Protein AF-A0A1A9APL1-F1 (afdb_monomer)

Structure (mmCIF, N/CA/C/O backbone):
data_AF-A0A1A9APL1-F1
#
_entry.id   AF-A0A1A9APL1-F1
#
loop_
_atom_site.group_PDB
_atom_site.id
_atom_site.type_symbol
_atom_site.label_atom_id
_atom_site.label_alt_id
_atom_site.label_comp_id
_atom_site.label_asym_id
_atom_site.label_entity_id
_atom_site.label_seq_id
_atom_site.pdbx_PDB_ins_code
_atom_site.Cartn_x
_atom_site.Cartn_y
_atom_site.Cartn_z
_atom_site.occupancy
_atom_site.B_iso_or_equiv
_atom_site.auth_seq_id
_atom_site.auth_comp_id
_atom_site.auth_asym_id
_atom_site.auth_atom_id
_atom_site.pdbx_PDB_model_num
ATOM 1 N N . MET A 1 1 ? 7.632 9.787 -34.159 1.00 35.41 1 MET A N 1
ATOM 2 C CA . MET A 1 1 ? 7.379 8.326 -34.166 1.00 35.41 1 MET A CA 1
ATOM 3 C C . MET A 1 1 ? 7.814 7.823 -32.804 1.00 35.41 1 MET A C 1
ATOM 5 O O . MET A 1 1 ? 8.997 7.895 -32.539 1.00 35.41 1 MET A O 1
ATOM 9 N N . THR A 1 2 ? 6.987 7.438 -31.846 1.00 36.19 2 THR A N 1
ATOM 10 C CA . THR A 1 2 ? 5.544 7.206 -31.726 1.00 36.19 2 THR A CA 1
ATOM 11 C C . THR A 1 2 ? 5.196 7.647 -30.306 1.00 36.19 2 THR A C 1
ATOM 13 O O . THR A 1 2 ? 5.794 7.111 -29.373 1.00 36.19 2 THR A O 1
ATOM 16 N N . ASP A 1 3 ? 4.251 8.576 -30.140 1.00 36.22 3 ASP A N 1
ATOM 17 C CA . ASP A 1 3 ? 3.603 8.856 -28.852 1.00 36.22 3 ASP A CA 1
ATOM 18 C C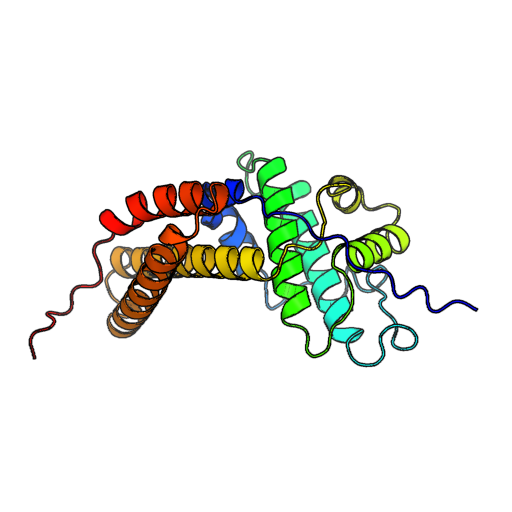 . ASP A 1 3 ? 2.754 7.645 -28.461 1.00 36.22 3 ASP A C 1
ATOM 20 O O . ASP A 1 3 ? 1.525 7.653 -28.523 1.00 36.22 3 ASP A O 1
ATOM 24 N N . ASN A 1 4 ? 3.413 6.547 -28.104 1.00 40.44 4 ASN A N 1
ATOM 25 C CA . ASN A 1 4 ? 2.749 5.438 -27.457 1.00 40.44 4 ASN A CA 1
ATOM 26 C C . ASN A 1 4 ? 2.622 5.838 -25.990 1.00 40.44 4 ASN A C 1
ATOM 28 O O . ASN A 1 4 ? 3.426 5.441 -25.149 1.00 40.44 4 ASN A O 1
ATOM 32 N N . LYS A 1 5 ? 1.657 6.720 -25.704 1.00 48.19 5 LYS A N 1
ATOM 33 C CA . LYS A 1 5 ? 1.240 7.032 -24.340 1.00 48.19 5 LYS A CA 1
ATOM 34 C C . LYS A 1 5 ? 0.734 5.721 -23.754 1.00 48.19 5 LYS A C 1
ATOM 36 O O . LYS A 1 5 ? -0.414 5.348 -23.980 1.00 48.19 5 LYS A O 1
ATOM 41 N N . LEU A 1 6 ? 1.633 4.976 -23.111 1.00 58.91 6 LEU A N 1
ATOM 42 C CA . LEU A 1 6 ? 1.340 3.670 -22.548 1.00 58.91 6 LEU A CA 1
ATOM 43 C C . LEU A 1 6 ? 0.198 3.877 -21.551 1.00 58.91 6 LEU A C 1
ATOM 45 O O . LEU A 1 6 ? 0.374 4.512 -20.514 1.00 58.91 6 LEU A O 1
ATOM 49 N N . SER A 1 7 ? -1.005 3.442 -21.916 1.00 79.75 7 SE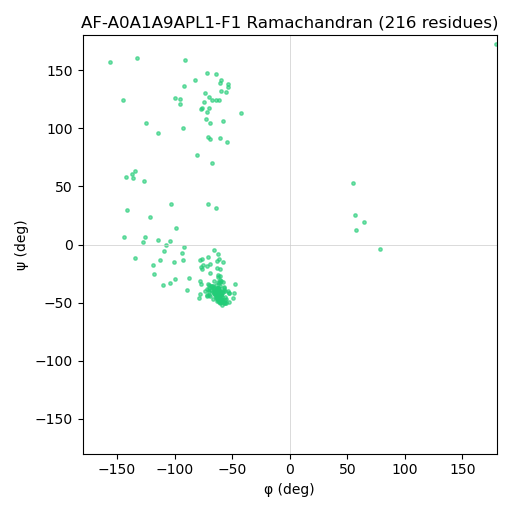R A N 1
ATOM 50 C CA . SER A 1 7 ? -2.146 3.491 -21.012 1.00 79.75 7 SER A CA 1
ATOM 51 C C . SER A 1 7 ? -1.869 2.496 -19.889 1.00 79.75 7 SER A C 1
ATOM 53 O O . SER A 1 7 ? -1.564 1.333 -20.159 1.00 79.75 7 SER A O 1
ATOM 55 N N . CYS A 1 8 ? -1.908 2.960 -18.639 1.00 89.69 8 CYS A N 1
ATOM 56 C CA . CYS A 1 8 ? -1.704 2.087 -17.490 1.00 89.69 8 CYS A CA 1
ATOM 57 C C . CYS A 1 8 ? -2.774 0.990 -17.473 1.00 89.69 8 CYS A C 1
ATOM 59 O O . CYS A 1 8 ? -3.950 1.248 -17.741 1.00 89.69 8 CYS A O 1
ATOM 61 N N . ILE A 1 9 ? -2.373 -0.240 -17.153 1.00 87.81 9 ILE A N 1
ATOM 62 C CA . ILE A 1 9 ? -3.298 -1.372 -17.080 1.00 87.81 9 ILE A CA 1
ATOM 63 C C . ILE A 1 9 ? -3.776 -1.495 -15.638 1.00 87.81 9 ILE A C 1
ATOM 65 O O . ILE A 1 9 ? -3.078 -2.049 -14.787 1.00 87.81 9 ILE A O 1
ATOM 69 N N . TYR A 1 10 ? -4.982 -0.993 -15.389 1.00 92.75 10 TYR A N 1
ATOM 70 C CA . TYR A 1 10 ? -5.586 -1.003 -14.064 1.00 92.75 10 TYR A CA 1
ATOM 71 C C . TYR A 1 10 ? -6.253 -2.339 -13.733 1.00 92.75 10 TYR A C 1
ATOM 73 O O . TYR A 1 10 ? -6.896 -2.967 -14.580 1.00 92.75 10 TYR A O 1
ATOM 81 N N . LYS A 1 11 ? -6.128 -2.765 -12.475 1.00 93.75 11 LYS A N 1
ATOM 82 C CA . LYS A 1 11 ? -6.788 -3.960 -11.936 1.00 93.75 11 LYS A CA 1
ATOM 83 C C . LYS A 1 11 ? -7.446 -3.665 -10.589 1.00 93.75 11 LYS A C 1
ATOM 85 O O . LYS A 1 11 ? -7.102 -2.701 -9.904 1.00 93.75 11 LYS A O 1
ATOM 90 N N . ASN A 1 12 ? -8.388 -4.527 -10.211 1.00 91.06 12 ASN A N 1
ATOM 91 C CA . ASN A 1 12 ? -8.988 -4.506 -8.877 1.00 91.06 12 ASN A CA 1
ATOM 92 C C . ASN A 1 12 ? -7.934 -4.810 -7.809 1.00 91.06 12 ASN A C 1
ATOM 94 O O . ASN A 1 12 ? -7.020 -5.606 -8.038 1.00 91.06 12 ASN A O 1
ATOM 98 N N . ALA A 1 13 ? -8.088 -4.191 -6.641 1.00 91.94 13 ALA A N 1
ATOM 99 C CA . ALA A 1 13 ? -7.202 -4.416 -5.513 1.00 91.94 13 ALA A CA 1
ATOM 100 C C . ALA A 1 13 ? -7.419 -5.796 -4.872 1.00 91.94 13 ALA A C 1
ATOM 102 O O . ALA A 1 13 ? -8.536 -6.318 -4.804 1.00 91.94 13 ALA A O 1
ATOM 103 N N . ASN A 1 14 ? -6.330 -6.357 -4.343 1.00 92.06 14 ASN A N 1
ATOM 104 C CA . ASN A 1 14 ? -6.371 -7.470 -3.401 1.00 92.06 14 ASN A CA 1
ATOM 105 C C . ASN A 1 14 ? -6.203 -6.913 -1.973 1.00 92.06 14 ASN A C 1
ATOM 107 O O . ASN A 1 14 ? -5.238 -6.200 -1.696 1.00 92.06 14 ASN A O 1
ATOM 111 N N . TYR A 1 15 ? -7.1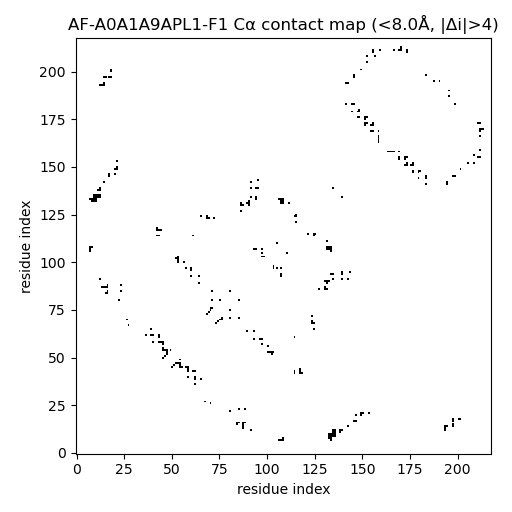44 -7.249 -1.088 1.00 92.62 15 TYR A N 1
ATOM 112 C CA . TYR A 1 15 ? -7.225 -6.760 0.290 1.00 92.62 15 TYR A CA 1
ATOM 113 C C . TYR A 1 15 ? -6.780 -7.796 1.345 1.00 92.62 15 TYR A C 1
ATOM 115 O O . TYR A 1 15 ? -6.853 -7.524 2.539 1.00 92.62 15 TYR A O 1
ATOM 123 N N . GLU A 1 16 ? -6.319 -8.985 0.951 1.00 89.44 16 GLU A N 1
ATOM 124 C CA . GLU A 1 16 ? -6.073 -10.112 1.869 1.00 89.44 16 GLU A CA 1
ATOM 125 C C . GLU A 1 16 ? -5.023 -9.811 2.952 1.00 89.44 16 GLU A C 1
ATOM 127 O O . GLU A 1 16 ? -5.137 -10.301 4.078 1.00 89.44 16 GLU A O 1
ATOM 132 N N . PHE A 1 17 ? -4.040 -8.953 2.652 1.00 91.00 17 PHE A N 1
ATOM 133 C CA . PHE A 1 17 ? -2.994 -8.571 3.606 1.00 91.00 17 PHE A CA 1
ATOM 134 C C . PHE A 1 17 ? -3.501 -7.704 4.768 1.00 91.00 17 PHE A C 1
ATOM 136 O O . PHE A 1 17 ? -2.807 -7.605 5.777 1.00 91.00 17 PHE A O 1
ATOM 143 N N . PHE A 1 18 ? -4.691 -7.089 4.672 1.00 91.44 18 PHE A N 1
ATOM 144 C CA . PHE A 1 18 ? -5.205 -6.209 5.731 1.00 91.44 18 PHE A CA 1
ATOM 145 C C . PHE A 1 18 ? -5.420 -6.943 7.058 1.00 91.44 18 PHE A C 1
ATOM 147 O O . PHE A 1 18 ? -5.273 -6.344 8.121 1.00 91.44 18 PHE A O 1
ATOM 154 N N . ASN A 1 19 ? -5.693 -8.250 7.028 1.00 82.81 19 ASN A N 1
ATOM 155 C CA . ASN A 1 19 ? -5.859 -9.041 8.249 1.00 82.81 19 ASN A CA 1
ATOM 156 C C . ASN A 1 19 ? -4.621 -9.006 9.161 1.00 82.81 19 ASN A C 1
ATOM 158 O O . ASN A 1 19 ? -4.783 -9.001 10.384 1.00 82.81 19 ASN A O 1
ATOM 162 N N . ASP A 1 20 ? -3.441 -8.899 8.546 1.00 83.69 20 ASP A N 1
ATOM 163 C CA . ASP A 1 20 ? -2.108 -8.936 9.150 1.00 83.69 20 ASP A CA 1
ATOM 164 C C . ASP A 1 20 ? -1.306 -7.645 8.864 1.00 83.69 20 ASP A C 1
ATOM 166 O O . ASP A 1 20 ? -0.073 -7.668 8.840 1.00 83.69 20 ASP A O 1
ATOM 170 N N . LEU A 1 21 ? -1.990 -6.523 8.578 1.00 88.06 21 LEU A N 1
ATOM 171 C CA . LEU A 1 21 ? -1.349 -5.281 8.123 1.00 88.06 21 LEU A CA 1
ATOM 172 C C . LEU A 1 21 ? -0.227 -4.804 9.056 1.00 88.06 21 LEU A C 1
ATOM 174 O O . LEU A 1 21 ? 0.821 -4.372 8.579 1.00 88.06 21 LEU A O 1
ATOM 178 N N . ASP A 1 22 ? -0.449 -4.926 10.362 1.00 83.00 22 ASP A N 1
ATOM 179 C CA . ASP A 1 22 ? 0.460 -4.542 11.443 1.00 83.00 22 ASP A CA 1
ATOM 180 C C . ASP A 1 22 ? 1.860 -5.150 11.272 1.00 83.00 22 ASP A C 1
ATOM 182 O O . ASP A 1 22 ? 2.872 -4.453 11.389 1.00 83.00 22 ASP A O 1
ATOM 186 N N . LYS A 1 23 ? 1.932 -6.424 10.864 1.00 82.38 23 LYS A N 1
ATOM 187 C CA . LYS A 1 23 ? 3.202 -7.131 10.631 1.00 82.38 23 LYS A CA 1
ATOM 188 C C . LYS A 1 23 ? 4.039 -6.464 9.531 1.00 82.38 23 LYS A C 1
ATOM 190 O O . LYS A 1 23 ? 5.273 -6.474 9.578 1.00 82.38 23 LYS A O 1
ATOM 195 N N . TYR A 1 24 ? 3.375 -5.882 8.532 1.00 81.31 24 TYR A N 1
ATOM 196 C CA . TYR A 1 24 ? 4.016 -5.249 7.380 1.00 81.31 24 TYR A CA 1
ATOM 197 C C . TYR A 1 24 ? 4.318 -3.763 7.622 1.00 81.31 24 TYR A C 1
ATOM 199 O O . TYR A 1 24 ? 5.383 -3.283 7.225 1.00 81.31 24 TYR A O 1
ATOM 207 N N . THR A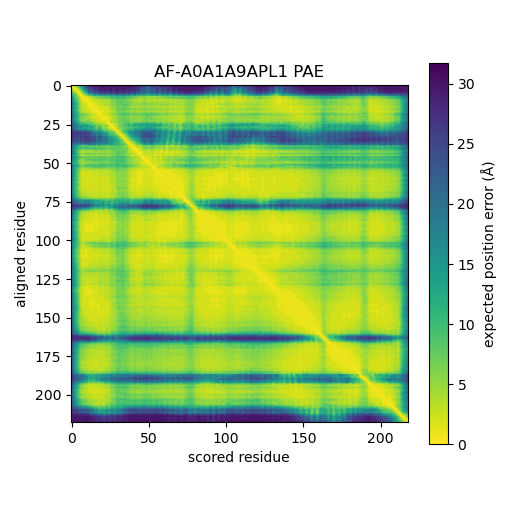 1 25 ? 3.424 -3.030 8.293 1.00 77.69 25 THR A N 1
ATOM 208 C CA . THR A 1 25 ? 3.579 -1.588 8.557 1.00 77.69 25 THR A CA 1
ATOM 209 C C . THR A 1 25 ? 4.620 -1.290 9.625 1.00 77.69 25 THR A C 1
ATOM 211 O O . THR A 1 25 ? 5.420 -0.373 9.430 1.00 77.69 25 THR A O 1
ATOM 214 N N . GLN A 1 26 ? 4.684 -2.076 10.704 1.00 70.00 26 GLN A N 1
ATOM 215 C CA . GLN A 1 26 ? 5.721 -1.923 11.728 1.00 70.00 26 GLN A CA 1
ATOM 216 C C . GLN A 1 26 ? 7.116 -2.035 11.094 1.00 70.00 26 GLN A C 1
ATOM 218 O O . GLN A 1 26 ? 7.950 -1.137 11.219 1.00 70.00 26 GLN A O 1
ATOM 223 N N . SER A 1 27 ? 7.313 -3.090 10.303 1.00 64.81 27 SER A N 1
ATOM 224 C CA . SER A 1 27 ? 8.527 -3.356 9.530 1.00 64.81 27 SER A CA 1
ATOM 225 C C . SER A 1 27 ? 8.894 -2.212 8.571 1.00 64.81 27 SER A C 1
ATOM 227 O O . SER A 1 27 ? 10.068 -1.860 8.447 1.00 64.81 27 SER A O 1
ATOM 229 N N . ALA A 1 28 ? 7.910 -1.585 7.922 1.00 64.44 28 ALA A N 1
ATOM 230 C CA . ALA A 1 28 ? 8.146 -0.441 7.042 1.00 64.44 28 ALA A CA 1
ATOM 231 C C . ALA A 1 28 ? 8.514 0.850 7.807 1.00 64.44 28 ALA A C 1
ATOM 233 O O . ALA A 1 28 ? 9.375 1.599 7.351 1.00 64.44 28 ALA A O 1
ATOM 234 N N . SER A 1 29 ? 7.893 1.095 8.967 1.00 65.06 29 SER A N 1
ATOM 235 C CA . SER A 1 29 ? 8.042 2.331 9.756 1.00 65.06 29 SER A CA 1
ATOM 236 C C . SER A 1 29 ? 9.345 2.437 10.561 1.00 65.06 29 SER A C 1
ATOM 238 O O . SER A 1 29 ? 9.904 3.524 10.674 1.00 65.06 29 SER A O 1
ATOM 240 N N . GLU A 1 30 ? 9.885 1.324 11.070 1.00 57.25 30 GLU A N 1
ATOM 241 C CA . GLU A 1 30 ? 11.105 1.305 11.904 1.00 57.25 30 GLU A CA 1
ATOM 242 C C . GLU A 1 30 ? 12.387 1.731 11.156 1.00 57.25 30 GLU A C 1
ATOM 244 O O . GLU A 1 30 ? 13.457 1.838 11.753 1.00 57.25 30 GLU A O 1
ATOM 249 N N . ASN A 1 31 ? 12.303 1.977 9.847 1.00 56.66 31 ASN A N 1
ATOM 250 C CA . ASN A 1 31 ? 13.460 2.069 8.961 1.00 56.66 31 ASN A CA 1
ATOM 251 C C . ASN A 1 31 ? 13.546 3.371 8.146 1.00 56.66 31 ASN A C 1
ATOM 253 O O . ASN A 1 31 ? 14.417 3.483 7.280 1.00 56.66 31 ASN A O 1
ATOM 257 N N . GLU A 1 32 ? 12.671 4.354 8.393 1.00 54.19 32 GLU A N 1
ATOM 258 C CA . GLU A 1 32 ? 12.524 5.505 7.491 1.00 54.19 32 GLU A CA 1
ATOM 259 C C . GLU A 1 32 ? 13.621 6.583 7.549 1.00 54.19 32 GLU A C 1
ATOM 261 O O . GLU A 1 32 ? 13.686 7.362 6.599 1.00 54.19 32 GLU A O 1
ATOM 266 N N . GLU A 1 33 ? 14.534 6.641 8.532 1.00 53.28 33 GLU A N 1
ATOM 267 C CA . GLU A 1 33 ? 15.336 7.877 8.676 1.00 53.28 33 GLU A CA 1
ATOM 268 C C . GLU A 1 33 ? 16.864 7.832 8.510 1.00 53.28 33 GLU A C 1
ATOM 270 O O . GLU A 1 33 ? 17.403 8.866 8.121 1.00 53.28 33 GLU A O 1
ATOM 275 N N . SER A 1 34 ? 17.613 6.736 8.712 1.00 49.22 34 SER A N 1
ATOM 276 C CA . SER A 1 34 ? 19.059 6.951 8.983 1.00 49.22 34 SER A CA 1
ATOM 277 C C . SER A 1 34 ? 20.131 6.120 8.281 1.00 49.22 34 SER A C 1
ATOM 279 O O . SER A 1 34 ? 21.287 6.521 8.380 1.00 49.22 34 SER A O 1
ATOM 281 N N . ARG A 1 35 ? 19.856 5.023 7.561 1.00 52.84 35 ARG A N 1
ATOM 282 C CA . ARG A 1 35 ? 20.973 4.097 7.248 1.00 52.84 35 ARG A CA 1
ATOM 283 C C . ARG A 1 35 ? 21.361 3.835 5.792 1.00 52.84 35 ARG A C 1
ATOM 285 O O . ARG A 1 35 ? 22.467 3.352 5.594 1.00 52.84 35 ARG A O 1
ATOM 292 N N . TYR A 1 36 ? 20.542 4.124 4.776 1.00 56.91 36 TYR A N 1
ATOM 293 C CA . TYR A 1 36 ? 20.722 3.391 3.502 1.00 56.91 36 TYR A CA 1
ATOM 294 C C . TYR A 1 36 ? 20.531 4.204 2.211 1.00 56.91 36 TYR A C 1
ATOM 296 O O . TYR A 1 36 ? 20.127 3.653 1.187 1.00 56.91 36 TYR A O 1
ATOM 304 N N . ARG A 1 37 ? 20.816 5.518 2.211 1.00 55.75 37 ARG A N 1
ATOM 305 C CA . ARG A 1 37 ? 20.689 6.342 0.986 1.00 55.75 37 ARG A CA 1
ATOM 306 C C . ARG A 1 37 ? 21.586 5.877 -0.169 1.00 55.75 37 ARG A C 1
ATOM 308 O O . ARG A 1 37 ? 21.226 6.169 -1.313 1.00 55.75 37 ARG A O 1
ATOM 315 N N . ASP A 1 38 ? 22.659 5.131 0.100 1.00 62.84 38 ASP A N 1
ATOM 316 C CA . ASP A 1 38 ? 23.706 4.855 -0.891 1.00 62.84 38 ASP A CA 1
ATOM 317 C C . ASP A 1 38 ? 23.671 3.445 -1.511 1.00 62.84 38 ASP A C 1
ATOM 319 O O . ASP A 1 38 ? 23.922 3.331 -2.712 1.00 62.84 38 ASP A O 1
ATOM 323 N N . ASP A 1 39 ? 23.256 2.402 -0.779 1.00 71.31 39 ASP A N 1
ATOM 324 C CA . ASP A 1 39 ? 23.371 0.991 -1.218 1.00 71.31 39 ASP A CA 1
ATOM 325 C C . ASP A 1 39 ? 22.617 0.658 -2.518 1.00 71.31 39 ASP A C 1
ATOM 327 O O . ASP A 1 39 ? 23.011 -0.226 -3.278 1.00 71.31 39 ASP A O 1
ATOM 331 N N . TYR A 1 40 ? 21.549 1.396 -2.823 1.00 81.75 40 TYR A N 1
ATOM 332 C CA . TYR A 1 40 ? 20.718 1.162 -4.009 1.00 81.75 40 TYR A CA 1
ATOM 333 C C . TYR A 1 40 ? 20.894 2.221 -5.106 1.00 81.75 40 TYR A C 1
ATOM 335 O O . TYR A 1 40 ? 20.261 2.127 -6.158 1.00 81.75 40 TYR A O 1
ATOM 343 N N . SER A 1 41 ? 21.751 3.230 -4.908 1.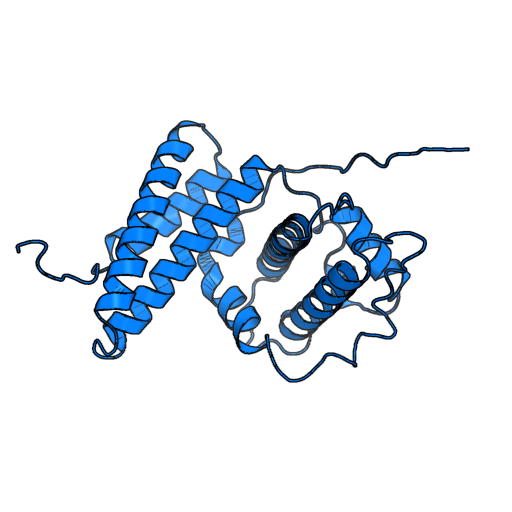00 81.56 41 SER A N 1
ATOM 344 C CA . SER A 1 41 ? 21.935 4.339 -5.863 1.00 81.56 41 SER A CA 1
ATOM 345 C C . SER A 1 41 ? 22.412 3.876 -7.243 1.00 81.56 41 SER A C 1
ATOM 347 O O . SER A 1 41 ? 22.048 4.459 -8.259 1.00 81.56 41 SER A O 1
ATOM 349 N N . SER A 1 42 ? 23.200 2.802 -7.308 1.00 85.19 42 SER A N 1
ATOM 350 C CA . SER A 1 42 ? 23.728 2.266 -8.569 1.00 85.19 42 SER A CA 1
ATOM 351 C C . SER A 1 42 ? 22.667 1.578 -9.439 1.00 85.19 42 SER A C 1
ATOM 353 O O . SER A 1 42 ? 22.885 1.422 -10.644 1.00 85.19 42 SER A O 1
ATOM 355 N N . THR A 1 43 ? 21.531 1.196 -8.849 1.00 90.25 43 THR A N 1
ATOM 356 C CA . THR A 1 43 ? 20.483 0.369 -9.467 1.00 90.25 43 THR A CA 1
ATOM 357 C C . THR A 1 43 ? 19.078 0.988 -9.382 1.00 90.25 43 THR A C 1
ATOM 359 O O . THR A 1 43 ? 18.112 0.363 -9.815 1.00 90.25 43 THR A O 1
ATOM 362 N N . CYS A 1 44 ? 18.957 2.192 -8.816 1.00 91.88 44 CYS A N 1
ATOM 363 C CA . CYS A 1 44 ? 17.788 3.069 -8.883 1.00 91.88 44 CYS A CA 1
ATOM 364 C C . CYS A 1 44 ? 18.193 4.322 -9.663 1.00 91.88 44 CYS A C 1
ATOM 366 O O . CYS A 1 44 ? 18.830 5.214 -9.102 1.00 91.88 44 CYS A O 1
ATOM 368 N N . LYS A 1 45 ? 17.896 4.339 -10.965 1.00 89.81 45 LYS A N 1
ATOM 369 C CA . LYS A 1 45 ? 18.369 5.341 -11.929 1.00 89.81 45 LYS A CA 1
ATOM 370 C C . LYS A 1 45 ? 17.230 5.832 -12.816 1.00 89.81 45 LYS A C 1
ATOM 372 O O . LYS A 1 45 ? 17.220 5.605 -14.020 1.00 89.81 45 LYS A O 1
ATOM 377 N N . PHE A 1 46 ? 16.239 6.475 -12.222 1.00 91.69 46 PHE A N 1
ATOM 378 C CA . PHE A 1 46 ? 15.294 7.291 -12.978 1.00 91.69 46 PHE A CA 1
ATOM 379 C C . PHE A 1 46 ? 15.996 8.605 -13.316 1.00 91.69 46 PHE A C 1
ATOM 381 O O . PHE A 1 46 ? 16.419 9.317 -12.405 1.00 91.69 46 PHE A O 1
ATOM 388 N N . ASP A 1 47 ? 16.194 8.872 -14.603 1.00 86.69 47 ASP A N 1
ATOM 389 C CA . ASP A 1 47 ? 16.914 10.045 -15.097 1.00 86.69 47 ASP A CA 1
ATOM 390 C C . ASP A 1 47 ? 15.979 11.238 -15.358 1.00 86.69 47 ASP A C 1
ATOM 392 O O . ASP A 1 47 ? 14.765 11.093 -15.503 1.00 86.69 47 ASP A O 1
ATOM 396 N N . GLU A 1 48 ? 16.557 12.437 -15.377 1.00 87.69 48 GLU A N 1
ATOM 397 C CA . GLU A 1 48 ? 15.833 13.689 -15.622 1.00 87.69 48 GLU A CA 1
ATOM 398 C C . GLU A 1 48 ? 15.460 13.890 -17.096 1.00 87.69 48 GLU A C 1
ATOM 400 O O . GLU A 1 48 ? 14.575 14.685 -17.385 1.00 87.69 48 GLU A O 1
ATOM 405 N N . GLU A 1 49 ? 16.085 13.172 -18.032 1.00 87.38 49 GLU A N 1
ATOM 406 C CA . GLU A 1 49 ? 15.730 13.257 -19.453 1.00 87.38 49 GLU A CA 1
ATOM 407 C C . GLU A 1 49 ? 14.342 12.643 -19.691 1.00 87.38 49 GLU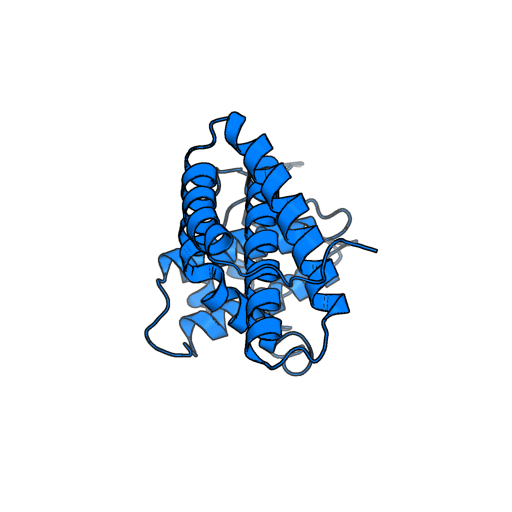 A C 1
ATOM 409 O O . GLU A 1 49 ? 13.488 13.24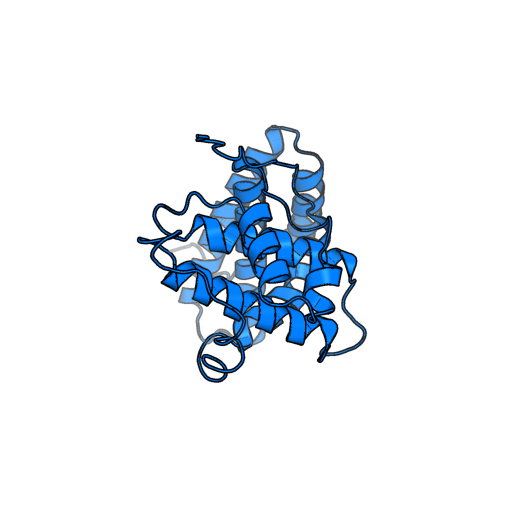1 -20.343 1.00 87.38 49 GLU A O 1
ATOM 414 N N . ASN A 1 50 ? 14.085 11.486 -19.080 1.00 85.00 50 ASN A N 1
ATOM 415 C CA . ASN A 1 50 ? 12.817 10.771 -19.155 1.00 85.00 50 ASN A CA 1
ATOM 416 C C . ASN A 1 50 ? 11.803 11.231 -18.089 1.00 85.00 50 ASN A C 1
ATOM 418 O O . ASN A 1 50 ? 10.595 11.143 -18.319 1.00 85.00 50 ASN A O 1
ATOM 422 N N . TYR A 1 51 ? 12.266 11.711 -16.924 1.00 87.56 51 TYR A N 1
ATOM 423 C CA . TYR A 1 51 ? 11.417 12.071 -15.772 1.00 87.56 51 TYR A CA 1
ATOM 424 C C . TYR A 1 51 ? 11.819 13.410 -15.111 1.00 87.56 51 TYR A C 1
ATOM 426 O O . TYR A 1 51 ? 12.080 13.443 -13.906 1.00 87.56 51 TYR A O 1
ATOM 434 N N . PRO A 1 52 ? 11.850 14.536 -15.844 1.00 82.69 52 PRO A N 1
ATOM 435 C CA . PRO A 1 52 ? 12.490 15.785 -15.402 1.00 82.69 52 PRO A CA 1
ATOM 436 C C . PRO A 1 52 ? 11.965 16.350 -14.078 1.00 82.69 52 PRO A C 1
ATOM 438 O O . PRO A 1 52 ? 12.735 16.875 -13.282 1.00 82.69 52 PRO A O 1
ATOM 441 N N . GLU A 1 53 ? 10.663 16.234 -13.812 1.00 86.19 53 GLU A N 1
ATOM 442 C CA . GLU A 1 53 ? 10.047 16.859 -12.631 1.00 86.19 53 GLU A CA 1
ATOM 443 C C . GLU A 1 53 ? 9.975 15.946 -11.397 1.00 86.19 53 GLU A C 1
ATOM 445 O O . GLU A 1 53 ? 9.688 16.422 -10.300 1.00 86.19 53 GLU A O 1
ATOM 450 N N . PHE A 1 54 ? 10.196 14.637 -11.550 1.00 89.62 54 PHE A N 1
ATOM 451 C CA . PHE A 1 54 ? 9.949 13.673 -10.470 1.00 89.62 54 PHE A CA 1
ATOM 452 C C . PHE A 1 54 ? 10.940 12.502 -10.404 1.00 89.62 54 PHE A C 1
ATOM 454 O O . PHE A 1 54 ? 10.781 11.624 -9.554 1.00 89.62 54 PHE A O 1
ATOM 461 N N . SER A 1 55 ? 12.003 12.504 -11.215 1.00 91.50 55 SER A N 1
ATOM 462 C CA . SER A 1 55 ? 13.089 11.508 -11.196 1.00 91.50 55 SER A CA 1
ATOM 463 C C . SER A 1 55 ? 13.649 11.274 -9.788 1.00 91.50 55 SER A C 1
ATOM 465 O O . SER A 1 55 ? 13.784 10.131 -9.347 1.00 91.50 55 SER A O 1
ATOM 467 N N . GLN A 1 56 ? 13.917 12.345 -9.033 1.00 91.31 56 GLN A N 1
ATOM 468 C CA . GLN A 1 56 ? 14.443 12.255 -7.673 1.00 91.31 56 GLN A CA 1
ATOM 469 C C . GLN A 1 56 ? 13.467 11.528 -6.738 1.00 91.31 56 GLN A C 1
ATOM 471 O O . GLN A 1 56 ? 13.877 10.639 -5.990 1.00 91.31 56 GLN A O 1
ATOM 476 N N . SER A 1 57 ? 12.174 11.852 -6.808 1.00 93.25 57 SER A N 1
ATOM 477 C CA . SER A 1 57 ? 11.132 11.186 -6.022 1.00 93.25 57 SER A CA 1
ATOM 478 C C . SER A 1 57 ? 10.972 9.715 -6.414 1.00 93.25 57 SER A C 1
ATOM 480 O O . SER A 1 57 ? 10.875 8.863 -5.531 1.00 93.25 57 SER A O 1
ATOM 482 N N . LEU A 1 58 ? 11.034 9.386 -7.709 1.00 94.31 58 LEU A N 1
ATOM 483 C CA . LEU A 1 58 ? 11.025 7.997 -8.186 1.00 94.31 58 LEU A CA 1
ATOM 484 C C . LEU A 1 58 ? 12.227 7.213 -7.653 1.00 94.31 58 LEU A C 1
ATOM 486 O O . LEU A 1 58 ? 12.072 6.089 -7.177 1.00 94.31 58 LEU A O 1
ATOM 490 N N . ASN A 1 59 ? 13.417 7.817 -7.663 1.00 92.88 59 ASN A N 1
ATOM 491 C CA . ASN A 1 59 ? 14.616 7.209 -7.096 1.00 92.88 59 ASN A CA 1
ATOM 492 C C . ASN A 1 59 ? 14.463 6.954 -5.590 1.00 92.88 59 ASN A C 1
ATOM 494 O O . ASN A 1 59 ? 14.855 5.889 -5.117 1.00 92.88 59 ASN A O 1
ATOM 498 N N . VAL A 1 60 ? 13.849 7.870 -4.834 1.00 91.44 60 VAL A N 1
ATOM 499 C CA . VAL A 1 60 ? 13.546 7.650 -3.408 1.00 91.44 60 VAL A CA 1
ATOM 500 C C . VAL A 1 60 ? 12.593 6.466 -3.219 1.00 91.44 60 VAL A C 1
ATOM 502 O O . VAL A 1 60 ? 12.885 5.584 -2.411 1.00 91.44 60 VAL A O 1
ATOM 505 N N . VAL A 1 61 ? 11.500 6.396 -3.985 1.00 93.69 61 VAL A N 1
ATOM 506 C CA . VAL A 1 61 ? 10.550 5.270 -3.916 1.00 93.69 61 VAL A CA 1
ATOM 507 C C . VAL A 1 61 ? 11.223 3.949 -4.299 1.00 93.69 61 VAL A C 1
ATOM 509 O O . VAL A 1 61 ? 11.031 2.950 -3.611 1.00 93.69 61 VAL A O 1
ATOM 512 N N . CYS A 1 62 ? 12.080 3.941 -5.323 1.00 94.38 62 CYS A N 1
ATOM 513 C CA . CYS A 1 62 ? 12.839 2.760 -5.742 1.00 94.38 62 CYS A CA 1
ATOM 514 C C . CYS A 1 62 ? 13.730 2.232 -4.612 1.00 94.38 62 CYS A C 1
ATOM 516 O O . CYS A 1 62 ? 13.699 1.039 -4.299 1.00 94.38 62 CYS A O 1
ATOM 518 N N . LYS A 1 63 ? 14.482 3.123 -3.954 1.00 91.25 63 LYS A N 1
ATOM 519 C CA . LYS A 1 63 ? 15.353 2.769 -2.824 1.00 91.25 63 LYS A CA 1
ATOM 520 C C . LYS A 1 63 ? 14.546 2.197 -1.658 1.00 91.25 63 LYS A C 1
ATOM 522 O O . LYS A 1 63 ? 14.921 1.162 -1.110 1.00 91.25 63 LYS A O 1
ATOM 527 N N . LYS A 1 64 ? 13.410 2.822 -1.323 1.00 90.38 64 LYS A N 1
ATOM 528 C CA . LYS A 1 64 ? 12.493 2.327 -0.287 1.00 90.38 64 LYS A CA 1
ATOM 529 C C . LYS A 1 64 ? 11.911 0.950 -0.643 1.00 90.38 64 LYS A C 1
ATOM 531 O O . LYS A 1 64 ? 11.891 0.071 0.213 1.00 90.38 64 LYS A O 1
ATOM 536 N N . LEU A 1 65 ? 11.516 0.713 -1.897 1.00 92.31 65 LEU A N 1
ATOM 537 C CA . LEU A 1 65 ? 10.993 -0.590 -2.322 1.00 92.31 65 LEU A CA 1
ATOM 538 C C . LEU A 1 65 ? 12.047 -1.696 -2.207 1.00 92.31 65 LEU A C 1
ATOM 540 O O . LEU A 1 65 ? 11.757 -2.765 -1.677 1.00 92.31 65 LEU A O 1
ATOM 544 N N . LYS A 1 66 ? 13.281 -1.448 -2.666 1.00 90.81 66 LYS A N 1
ATOM 545 C CA . LYS A 1 66 ? 14.379 -2.424 -2.543 1.00 90.81 66 LYS A CA 1
ATOM 546 C C . LYS A 1 66 ? 14.705 -2.743 -1.093 1.00 90.81 66 LYS A C 1
ATOM 548 O O . LYS A 1 66 ? 14.963 -3.897 -0.764 1.00 90.81 66 LYS A O 1
ATOM 553 N N . PHE A 1 67 ? 14.638 -1.737 -0.227 1.00 86.50 67 PHE A N 1
ATOM 554 C CA . PHE A 1 67 ? 14.772 -1.944 1.204 1.00 86.50 67 PHE A CA 1
ATOM 555 C C . PHE A 1 67 ? 13.682 -2.878 1.750 1.00 86.50 67 PHE A C 1
ATOM 557 O O . PHE A 1 67 ? 14.008 -3.866 2.405 1.00 86.50 67 PHE A O 1
ATOM 564 N N . LEU A 1 68 ? 12.408 -2.615 1.435 1.00 88.44 68 LEU A N 1
ATOM 565 C CA . LEU A 1 68 ? 11.296 -3.471 1.862 1.00 88.44 68 LEU A CA 1
ATOM 566 C C . LEU A 1 68 ? 11.438 -4.906 1.338 1.00 88.44 68 LEU A C 1
ATOM 568 O O . LEU A 1 68 ? 11.194 -5.853 2.077 1.00 88.44 68 LEU A O 1
ATOM 572 N N . LEU A 1 69 ? 11.887 -5.082 0.093 1.00 89.31 69 LEU A N 1
ATOM 573 C CA . LEU A 1 69 ? 12.179 -6.400 -0.472 1.00 89.31 69 LEU A CA 1
ATOM 574 C C . LEU A 1 69 ? 13.254 -7.143 0.324 1.00 89.31 69 LEU A C 1
ATOM 576 O O . LEU A 1 69 ? 13.056 -8.292 0.709 1.00 89.31 69 LEU A O 1
ATOM 580 N N . ASN A 1 70 ? 14.370 -6.478 0.621 1.00 85.75 70 ASN A N 1
ATOM 581 C CA . ASN A 1 70 ? 15.434 -7.069 1.423 1.00 85.75 70 ASN A CA 1
ATOM 582 C C . ASN A 1 70 ? 14.954 -7.425 2.842 1.00 85.75 70 ASN A C 1
ATOM 584 O O . ASN A 1 70 ? 15.343 -8.456 3.386 1.00 85.75 70 ASN A O 1
ATOM 588 N N . LEU A 1 71 ? 14.094 -6.592 3.431 1.00 83.88 71 LEU A N 1
ATOM 589 C CA . LEU A 1 71 ? 13.511 -6.830 4.748 1.00 83.88 71 LEU A CA 1
ATOM 590 C C . LEU A 1 71 ? 12.577 -8.046 4.756 1.00 83.88 71 LEU A C 1
ATOM 592 O O . LEU A 1 71 ? 12.678 -8.886 5.643 1.00 83.88 71 LEU A O 1
ATOM 596 N N . PHE A 1 72 ? 11.679 -8.156 3.778 1.00 85.56 72 PHE A N 1
ATOM 597 C CA . PHE A 1 72 ? 10.685 -9.228 3.762 1.00 85.56 72 PHE A CA 1
ATOM 598 C C . PHE A 1 72 ? 11.237 -10.574 3.291 1.00 85.56 72 PHE A C 1
ATOM 600 O O . PHE A 1 72 ? 10.749 -11.604 3.753 1.00 85.56 72 PHE A O 1
ATOM 607 N N . PHE A 1 73 ? 12.232 -10.583 2.401 1.00 84.44 73 PHE A N 1
ATOM 608 C CA . PHE A 1 73 ? 12.697 -11.819 1.768 1.00 84.44 73 PHE A CA 1
ATOM 609 C C . PHE A 1 73 ? 14.090 -12.283 2.209 1.00 84.44 73 PHE A C 1
ATOM 611 O O . PHE A 1 73 ? 14.297 -13.485 2.347 1.00 84.44 73 PHE A O 1
ATOM 618 N N . ASN A 1 74 ? 15.030 -11.370 2.483 1.00 78.75 74 ASN A N 1
ATOM 619 C CA . ASN A 1 74 ? 16.409 -11.748 2.838 1.00 78.75 74 ASN A CA 1
ATOM 620 C C . ASN A 1 74 ? 16.677 -11.722 4.345 1.00 78.75 74 ASN A C 1
ATOM 622 O O . ASN A 1 74 ? 17.515 -12.475 4.829 1.00 78.75 74 ASN A O 1
ATOM 626 N N . ASN A 1 75 ? 15.978 -10.859 5.086 1.00 71.06 75 ASN A N 1
ATOM 627 C CA . ASN A 1 75 ? 16.093 -10.744 6.540 1.00 71.06 75 ASN A CA 1
ATOM 628 C C . ASN A 1 75 ? 14.721 -10.864 7.221 1.00 71.06 75 ASN A C 1
ATOM 630 O O . ASN A 1 75 ? 14.332 -9.953 7.962 1.00 71.06 75 ASN A O 1
ATOM 634 N N . PRO A 1 76 ? 13.959 -11.947 6.970 1.00 68.50 76 PRO A N 1
ATOM 635 C CA . PRO A 1 76 ? 12.645 -12.089 7.571 1.00 68.50 76 PRO A CA 1
ATOM 636 C C . PRO A 1 76 ? 12.795 -12.117 9.095 1.00 68.50 76 PRO A C 1
ATOM 638 O O . PRO A 1 76 ? 13.531 -12.938 9.641 1.00 68.50 76 PRO A O 1
ATOM 641 N N . LYS A 1 77 ? 12.094 -11.208 9.786 1.00 62.00 77 LYS A N 1
ATOM 642 C CA . LYS A 1 77 ? 12.140 -11.111 11.253 1.00 62.00 77 LYS A CA 1
ATOM 643 C C . LYS A 1 77 ? 11.656 -12.376 11.978 1.00 62.00 77 LYS A C 1
ATOM 645 O O . LYS A 1 77 ? 11.900 -12.463 13.166 1.00 62.00 77 LYS A O 1
ATOM 650 N N . GLU A 1 78 ? 11.021 -13.326 11.288 1.00 55.00 78 GLU A N 1
ATOM 651 C CA . GLU A 1 78 ? 10.728 -14.711 11.696 1.00 55.00 78 GLU A CA 1
ATOM 652 C C . GLU A 1 78 ? 9.943 -15.394 10.545 1.00 55.00 78 GLU A C 1
ATOM 654 O O . GLU A 1 78 ? 9.566 -14.729 9.578 1.00 55.00 78 GLU A O 1
ATOM 659 N N . ASN A 1 79 ? 9.682 -16.709 10.616 1.00 53.28 79 ASN A N 1
ATOM 660 C CA . ASN A 1 79 ? 8.933 -17.527 9.629 1.00 53.28 79 ASN A CA 1
ATOM 661 C C . ASN A 1 79 ? 7.434 -17.142 9.450 1.00 53.28 79 ASN A C 1
ATOM 663 O O . ASN A 1 79 ? 6.583 -17.995 9.202 1.00 53.28 79 ASN A O 1
ATOM 667 N N . THR A 1 80 ? 7.067 -15.874 9.614 1.00 66.62 80 THR A N 1
ATOM 668 C CA . THR A 1 80 ? 5.694 -15.422 9.895 1.00 66.62 80 THR A CA 1
ATOM 669 C C . THR A 1 80 ? 4.995 -14.700 8.746 1.00 66.62 80 THR A C 1
ATOM 671 O O . THR A 1 80 ? 3.800 -14.417 8.861 1.00 66.62 80 THR A O 1
ATOM 674 N N . TYR A 1 81 ? 5.676 -14.415 7.633 1.00 72.50 81 TYR A N 1
ATOM 675 C CA . TYR A 1 81 ? 5.057 -13.692 6.521 1.00 72.50 81 TYR A CA 1
ATOM 676 C C . TYR A 1 81 ? 4.513 -14.620 5.435 1.00 72.50 81 TYR A C 1
ATOM 678 O O . TYR A 1 81 ? 5.241 -15.396 4.818 1.00 72.50 81 TYR A O 1
ATOM 686 N N . ASN A 1 82 ? 3.227 -14.470 5.118 1.00 85.50 82 ASN A N 1
ATOM 687 C CA . ASN A 1 82 ? 2.665 -15.042 3.901 1.00 85.50 82 ASN A CA 1
ATOM 688 C C . ASN A 1 82 ? 3.215 -14.279 2.681 1.00 85.50 82 ASN A C 1
ATOM 690 O O . ASN A 1 82 ? 2.959 -13.084 2.520 1.00 85.50 82 ASN A O 1
ATOM 694 N N . VAL A 1 83 ? 3.956 -14.972 1.812 1.00 86.62 83 VAL A N 1
ATOM 695 C CA . VAL A 1 83 ? 4.589 -14.389 0.615 1.00 86.62 83 VAL A CA 1
ATOM 696 C C . VAL A 1 83 ? 3.571 -13.716 -0.308 1.00 86.62 83 VAL A C 1
ATOM 698 O O . VAL A 1 83 ? 3.854 -12.653 -0.862 1.00 86.62 83 VAL A O 1
ATOM 701 N N . ASN A 1 84 ? 2.371 -14.282 -0.456 1.00 89.50 84 ASN A N 1
ATOM 702 C CA . ASN A 1 84 ? 1.328 -13.670 -1.279 1.00 89.50 84 ASN A CA 1
ATOM 703 C C . ASN A 1 84 ? 0.846 -12.350 -0.670 1.00 89.50 84 ASN A C 1
ATOM 705 O O . ASN A 1 84 ? 0.656 -11.383 -1.403 1.00 89.50 84 ASN A O 1
ATOM 709 N N . TYR A 1 85 ? 0.750 -12.273 0.658 1.00 90.88 85 TYR A N 1
ATOM 710 C CA . TYR A 1 85 ? 0.357 -11.044 1.346 1.00 90.88 85 TYR A CA 1
ATOM 711 C C . TYR A 1 85 ? 1.444 -9.971 1.265 1.00 90.88 85 TYR A C 1
ATOM 713 O O . TYR A 1 85 ? 1.120 -8.806 1.041 1.00 90.88 85 TYR A O 1
ATOM 721 N N . ILE A 1 86 ? 2.727 -10.356 1.339 1.00 90.25 86 ILE A N 1
ATOM 722 C CA . ILE A 1 86 ? 3.851 -9.443 1.070 1.00 90.25 86 ILE A CA 1
ATOM 723 C C . ILE A 1 86 ? 3.704 -8.838 -0.328 1.00 90.25 86 ILE A C 1
ATOM 725 O O . ILE A 1 86 ? 3.761 -7.623 -0.490 1.00 90.25 86 ILE A O 1
ATOM 729 N N . ARG A 1 87 ? 3.480 -9.673 -1.349 1.00 92.69 87 ARG A N 1
ATOM 730 C CA . ARG A 1 87 ? 3.333 -9.225 -2.742 1.00 92.69 87 ARG A CA 1
ATOM 731 C C . ARG A 1 87 ? 2.175 -8.241 -2.906 1.00 92.69 87 ARG A C 1
ATOM 733 O O . ARG A 1 87 ? 2.348 -7.199 -3.535 1.00 92.69 87 ARG A O 1
ATOM 740 N N . THR A 1 88 ? 1.017 -8.534 -2.314 1.00 93.12 88 THR A N 1
ATOM 741 C CA . THR A 1 88 ? -0.152 -7.643 -2.374 1.00 93.12 88 THR A CA 1
ATOM 742 C C . THR A 1 88 ? 0.058 -6.349 -1.592 1.00 93.12 88 THR A C 1
ATOM 744 O O . THR A 1 88 ? -0.308 -5.283 -2.085 1.00 93.12 88 THR A O 1
ATOM 747 N N . PHE A 1 89 ? 0.707 -6.418 -0.424 1.00 94.19 89 PHE A N 1
ATOM 748 C CA . PHE A 1 89 ? 1.067 -5.247 0.374 1.00 94.19 89 PHE A CA 1
ATOM 749 C C . PHE A 1 89 ? 2.035 -4.340 -0.389 1.00 94.19 89 PHE A C 1
ATOM 751 O O . PHE A 1 89 ? 1.801 -3.140 -0.473 1.00 94.19 89 PHE A O 1
ATOM 758 N N . LEU A 1 90 ? 3.088 -4.899 -0.994 1.00 94.88 90 LEU A N 1
ATOM 759 C CA . LEU A 1 90 ? 4.067 -4.131 -1.764 1.00 94.88 90 LEU A CA 1
ATOM 760 C C . LEU A 1 90 ? 3.447 -3.483 -3.004 1.00 94.88 90 LEU A C 1
ATOM 762 O O . LEU A 1 90 ? 3.813 -2.358 -3.338 1.00 94.88 90 LEU A O 1
ATOM 766 N N . ASN A 1 91 ? 2.482 -4.143 -3.653 1.00 96.81 91 ASN A N 1
ATOM 767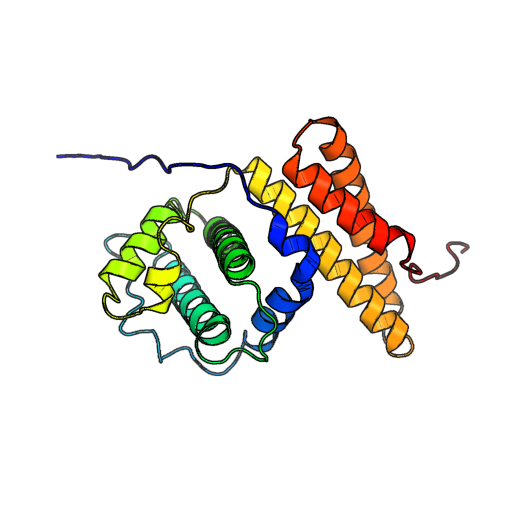 C CA . ASN A 1 91 ? 1.733 -3.529 -4.745 1.00 96.81 91 ASN A CA 1
ATOM 768 C C . ASN A 1 91 ? 0.919 -2.317 -4.271 1.00 96.81 91 ASN A C 1
ATOM 770 O O . ASN A 1 91 ? 0.992 -1.247 -4.876 1.00 96.81 91 ASN A O 1
ATOM 774 N N . TYR A 1 92 ? 0.175 -2.469 -3.171 1.00 95.94 92 TYR A N 1
ATOM 775 C CA . TYR A 1 92 ? -0.562 -1.370 -2.549 1.00 95.94 92 TYR A CA 1
ATOM 776 C C . TYR A 1 92 ? 0.366 -0.223 -2.137 1.00 95.94 92 TYR A C 1
ATOM 778 O O . TYR A 1 92 ? 0.142 0.919 -2.531 1.00 95.94 92 TYR A O 1
ATOM 786 N N . TRP A 1 93 ? 1.430 -0.536 -1.395 1.00 95.44 93 TRP A N 1
ATOM 787 C CA . TRP A 1 93 ? 2.405 0.436 -0.921 1.00 95.44 93 TRP A CA 1
ATOM 788 C C . TRP A 1 93 ? 2.999 1.213 -2.094 1.00 95.44 93 TRP A C 1
ATOM 790 O O . TRP A 1 93 ? 3.044 2.436 -2.057 1.00 95.44 93 TRP A O 1
ATOM 800 N N . LEU A 1 94 ? 3.377 0.535 -3.181 1.00 96.31 94 LEU A N 1
ATOM 801 C CA . LEU A 1 94 ? 3.959 1.202 -4.339 1.00 96.31 94 LEU A CA 1
ATOM 802 C C . LEU A 1 94 ? 2.961 2.136 -5.042 1.00 96.31 94 LEU A C 1
ATOM 804 O O . LEU A 1 94 ? 3.330 3.257 -5.390 1.00 96.31 94 LEU A O 1
ATOM 808 N N . ASN A 1 95 ? 1.704 1.711 -5.207 1.00 97.31 95 ASN A N 1
ATOM 809 C CA . ASN A 1 95 ? 0.634 2.570 -5.729 1.00 97.31 95 ASN A CA 1
ATOM 810 C C . ASN A 1 95 ? 0.445 3.821 -4.851 1.00 97.31 95 ASN A C 1
ATOM 812 O O . ASN A 1 95 ? 0.412 4.939 -5.364 1.00 97.31 95 ASN A O 1
ATOM 816 N N . ASP A 1 96 ? 0.377 3.637 -3.530 1.00 94.25 96 ASP A N 1
ATOM 817 C CA . ASP A 1 96 ? 0.228 4.713 -2.545 1.00 94.25 96 ASP A CA 1
ATOM 818 C C . ASP A 1 96 ? 1.421 5.686 -2.541 1.00 94.25 96 ASP A C 1
ATOM 820 O O . ASP A 1 96 ? 1.234 6.896 -2.418 1.00 94.25 96 ASP A O 1
ATOM 824 N N . GLN A 1 97 ? 2.650 5.196 -2.717 1.00 94.56 97 GLN A N 1
ATOM 825 C CA . GLN A 1 97 ? 3.826 6.063 -2.793 1.00 94.56 97 GLN A CA 1
ATOM 826 C C . GLN A 1 97 ? 3.884 6.844 -4.107 1.00 94.56 97 GLN A C 1
ATOM 828 O O . GLN A 1 97 ? 4.173 8.040 -4.094 1.00 94.56 97 GLN A O 1
ATOM 833 N N . LEU A 1 98 ? 3.606 6.198 -5.243 1.00 95.44 98 LEU A N 1
ATOM 834 C CA . LEU A 1 98 ? 3.712 6.837 -6.555 1.00 95.44 98 LEU A CA 1
ATOM 835 C C . LEU A 1 98 ? 2.624 7.888 -6.790 1.00 95.44 98 LEU A C 1
ATOM 837 O O . LEU A 1 98 ? 2.922 8.909 -7.409 1.00 95.44 98 LEU A O 1
ATOM 841 N N . ILE A 1 99 ? 1.405 7.691 -6.272 1.00 94.00 99 ILE A N 1
ATOM 842 C CA . ILE A 1 99 ? 0.324 8.685 -6.401 1.00 94.00 99 ILE A CA 1
ATOM 843 C C . ILE A 1 99 ? 0.585 9.959 -5.581 1.00 94.00 99 ILE A C 1
ATOM 845 O O . ILE A 1 99 ? 0.078 11.027 -5.914 1.00 94.00 99 ILE A O 1
ATOM 849 N N . LYS A 1 100 ? 1.400 9.869 -4.522 1.00 93.25 100 LYS A N 1
ATOM 850 C CA . LYS A 1 100 ? 1.791 11.014 -3.681 1.00 93.25 100 LYS A CA 1
ATOM 851 C C . LYS A 1 100 ? 2.877 11.882 -4.315 1.00 93.25 100 LYS A C 1
ATOM 853 O O . LYS A 1 100 ? 3.120 12.993 -3.844 1.00 93.25 100 LYS A O 1
ATOM 858 N N . ILE A 1 101 ? 3.537 11.402 -5.368 1.00 93.31 101 ILE A N 1
ATOM 859 C CA . ILE A 1 101 ? 4.522 12.192 -6.101 1.00 93.31 101 ILE A CA 1
ATOM 860 C C . ILE A 1 101 ? 3.780 13.200 -6.980 1.00 93.31 101 ILE A C 1
ATOM 862 O O . ILE A 1 101 ? 3.031 12.834 -7.886 1.00 93.31 101 ILE A O 1
ATOM 866 N N . ASN A 1 102 ? 4.006 14.487 -6.717 1.00 89.25 102 ASN A N 1
ATOM 867 C CA . ASN A 1 102 ? 3.368 15.569 -7.455 1.00 89.25 102 ASN A CA 1
ATOM 868 C C . ASN A 1 102 ? 3.612 15.438 -8.967 1.00 89.25 102 ASN A C 1
ATOM 870 O O . ASN A 1 102 ? 4.751 15.269 -9.397 1.00 89.25 102 ASN A O 1
ATOM 874 N N . LYS A 1 103 ? 2.536 15.542 -9.760 1.00 85.12 103 LYS A N 1
ATOM 875 C CA . LYS A 1 103 ? 2.533 15.425 -11.232 1.00 85.12 103 LYS A CA 1
ATOM 876 C C . LYS A 1 103 ? 3.093 14.111 -11.798 1.00 85.12 103 LYS A C 1
ATOM 878 O O . LYS A 1 103 ? 3.312 14.021 -13.007 1.00 85.12 103 LYS A O 1
ATOM 883 N N . ASN A 1 104 ? 3.306 13.087 -10.973 1.00 86.81 104 ASN A N 1
ATOM 884 C CA . ASN A 1 104 ? 3.730 11.792 -11.477 1.00 86.81 104 ASN A CA 1
ATOM 885 C C . ASN A 1 104 ? 2.635 11.192 -12.368 1.00 86.81 104 ASN A C 1
ATOM 887 O O . ASN A 1 104 ? 1.488 11.031 -11.957 1.00 86.81 104 ASN A O 1
ATOM 891 N N . THR A 1 105 ? 3.009 10.855 -13.597 1.00 85.25 105 THR A N 1
ATOM 892 C CA . THR A 1 105 ? 2.136 10.201 -14.586 1.00 85.25 105 THR A CA 1
ATOM 893 C C . THR A 1 105 ? 2.613 8.790 -14.926 1.00 85.25 105 THR A C 1
ATOM 895 O O . THR A 1 105 ? 2.034 8.132 -15.789 1.00 85.25 105 THR A O 1
ATOM 898 N N . LEU A 1 106 ? 3.669 8.317 -14.256 1.00 91.75 106 LEU A N 1
ATOM 899 C CA . LEU A 1 106 ? 4.264 7.015 -14.495 1.00 91.75 106 LEU A CA 1
ATOM 900 C C . LEU A 1 106 ? 3.380 5.910 -13.919 1.00 91.75 106 LEU A C 1
ATOM 902 O O . LEU A 1 106 ? 3.135 5.873 -12.712 1.00 91.75 106 LEU A O 1
ATOM 906 N N . CYS A 1 107 ? 2.965 4.977 -14.775 1.00 94.50 107 CYS A N 1
ATOM 907 C CA . CYS A 1 107 ? 2.264 3.776 -14.337 1.00 94.50 107 CYS A CA 1
ATOM 908 C C . CYS A 1 107 ? 3.135 2.969 -13.369 1.00 94.50 107 CYS A C 1
ATOM 910 O O . CYS A 1 107 ? 4.339 2.795 -13.590 1.00 94.50 107 CYS A O 1
ATOM 912 N N . VAL A 1 108 ? 2.514 2.392 -12.349 1.00 96.50 108 VAL A N 1
ATOM 913 C CA . VAL A 1 108 ? 3.162 1.530 -11.355 1.00 96.50 108 VAL A CA 1
ATOM 914 C C . VAL A 1 108 ? 3.838 0.341 -12.035 1.00 96.50 108 VAL A C 1
ATOM 916 O O . VAL A 1 108 ? 4.980 0.002 -11.711 1.00 96.50 108 VAL A O 1
ATOM 919 N N . SER A 1 109 ? 3.181 -0.256 -13.035 1.00 95.19 109 SER A N 1
ATOM 920 C CA . SER A 1 109 ? 3.767 -1.357 -13.800 1.00 95.19 109 SER A CA 1
ATOM 921 C C . SER A 1 109 ? 5.017 -0.931 -14.577 1.00 95.19 109 SER A C 1
ATOM 923 O O . SER A 1 109 ? 5.971 -1.701 -14.662 1.00 95.19 109 SER A O 1
ATOM 925 N N . VAL A 1 110 ? 5.037 0.286 -15.130 1.00 94.44 110 VAL A N 1
ATOM 926 C CA . VAL A 1 110 ? 6.180 0.819 -15.891 1.00 94.44 110 VAL A CA 1
ATOM 927 C C . VAL A 1 110 ? 7.339 1.141 -14.956 1.00 94.44 110 VAL A C 1
ATOM 929 O O . VAL A 1 110 ? 8.472 0.751 -15.229 1.00 94.44 110 VAL A O 1
ATOM 932 N N . PHE A 1 111 ? 7.055 1.778 -13.818 1.00 95.88 111 PHE A N 1
ATOM 933 C CA . PHE A 1 111 ? 8.044 2.013 -12.770 1.00 95.88 111 PHE A CA 1
ATOM 934 C C . PHE A 1 111 ? 8.741 0.709 -12.358 1.00 95.88 111 PHE A C 1
ATOM 936 O O . PHE A 1 111 ? 9.970 0.626 -12.354 1.00 95.88 111 PHE A O 1
ATOM 943 N N . TYR A 1 112 ? 7.960 -0.337 -12.084 1.00 96.56 112 TYR A N 1
ATOM 944 C CA . TYR A 1 112 ? 8.488 -1.646 -11.710 1.00 96.56 112 TYR A CA 1
ATOM 945 C C . TYR A 1 112 ? 9.296 -2.316 -12.833 1.00 96.56 112 TYR A C 1
ATOM 947 O O . TYR A 1 112 ? 10.367 -2.862 -12.567 1.00 96.56 112 TYR A O 1
ATOM 955 N N . GLN A 1 113 ? 8.847 -2.237 -14.091 1.00 94.38 113 GLN A N 1
ATOM 956 C CA . GLN A 1 113 ? 9.618 -2.757 -15.229 1.00 94.38 113 GLN A CA 1
ATOM 957 C C . GLN A 1 113 ? 10.980 -2.067 -15.358 1.00 94.38 113 GLN A C 1
ATOM 959 O O . GLN A 1 113 ? 11.994 -2.744 -15.534 1.00 94.38 113 GLN A O 1
ATOM 964 N N . ASN A 1 114 ? 11.040 -0.744 -15.179 1.00 93.94 114 ASN A N 1
ATOM 965 C CA . ASN A 1 114 ? 12.312 -0.020 -15.193 1.00 93.94 114 ASN A CA 1
ATOM 966 C C . ASN A 1 114 ? 13.255 -0.513 -14.089 1.00 93.94 114 ASN A C 1
ATOM 968 O O . ASN A 1 114 ? 14.443 -0.707 -14.343 1.00 93.94 114 ASN A O 1
ATOM 972 N N . MET A 1 115 ? 12.737 -0.795 -12.889 1.00 95.19 115 MET A N 1
ATOM 973 C CA . MET A 1 115 ? 13.544 -1.371 -11.809 1.00 95.19 115 MET A CA 1
ATOM 974 C C . MET A 1 115 ? 14.110 -2.751 -12.167 1.00 95.19 115 MET A C 1
ATOM 976 O O . MET A 1 115 ? 15.272 -3.022 -11.868 1.00 95.19 115 MET A O 1
ATOM 980 N N . ILE A 1 116 ? 13.327 -3.610 -12.829 1.00 94.94 116 ILE A N 1
ATOM 981 C CA . ILE A 1 116 ? 13.784 -4.931 -13.296 1.00 94.94 116 ILE A CA 1
ATOM 982 C C . ILE A 1 116 ? 14.899 -4.797 -14.339 1.00 94.94 116 ILE A C 1
ATOM 984 O O . ILE A 1 116 ? 15.892 -5.521 -14.270 1.00 94.94 116 ILE A O 1
ATOM 988 N N . ILE A 1 117 ? 14.760 -3.863 -15.284 1.00 93.25 117 ILE A N 1
ATOM 989 C CA . ILE A 1 117 ? 15.767 -3.605 -16.326 1.00 93.25 117 ILE A CA 1
ATOM 990 C C . ILE A 1 117 ? 17.068 -3.074 -15.711 1.00 93.25 117 ILE A C 1
ATOM 992 O O . ILE A 1 117 ? 18.157 -3.475 -16.117 1.00 93.25 117 ILE A O 1
ATOM 996 N N . GLN A 1 118 ? 16.969 -2.192 -14.716 1.00 92.88 118 GLN A N 1
ATOM 997 C CA . GLN A 1 118 ? 18.130 -1.586 -14.058 1.00 92.88 118 GLN A CA 1
ATOM 998 C C . GLN A 1 118 ? 18.837 -2.526 -13.075 1.00 92.88 118 GLN A C 1
ATOM 1000 O O . GLN A 1 118 ? 20.010 -2.320 -12.767 1.00 92.88 118 GLN A O 1
ATOM 1005 N N . ASP A 1 119 ? 18.147 -3.557 -12.587 1.00 93.69 119 ASP A N 1
ATOM 1006 C CA . ASP A 1 119 ? 18.661 -4.501 -11.598 1.00 93.69 119 ASP A CA 1
ATOM 1007 C C . ASP A 1 119 ? 18.299 -5.947 -11.958 1.00 93.69 119 ASP A C 1
ATOM 1009 O O . ASP A 1 119 ? 17.622 -6.677 -11.228 1.00 93.69 119 ASP A O 1
ATOM 1013 N N . THR A 1 120 ? 18.785 -6.381 -13.120 1.00 90.81 120 THR A N 1
ATOM 1014 C CA . THR A 1 120 ? 18.478 -7.696 -13.707 1.00 90.81 120 THR A CA 1
ATOM 1015 C C . THR A 1 120 ? 18.929 -8.887 -12.867 1.00 90.81 120 THR A C 1
ATOM 1017 O O . THR A 1 120 ? 18.581 -10.022 -13.188 1.00 90.81 120 THR A O 1
ATOM 1020 N N . ARG A 1 121 ? 19.689 -8.693 -11.783 1.00 90.38 121 ARG A N 1
ATOM 1021 C CA . ARG A 1 121 ? 20.149 -9.774 -10.893 1.00 90.38 121 ARG A CA 1
ATOM 1022 C C . ARG A 1 121 ? 19.328 -9.893 -9.612 1.00 90.38 121 ARG A C 1
ATOM 1024 O O . ARG A 1 121 ? 19.355 -10.965 -9.011 1.00 90.38 121 ARG A O 1
ATOM 1031 N N . ASN A 1 122 ? 18.526 -8.891 -9.266 1.00 90.44 122 ASN A N 1
ATOM 1032 C CA . ASN A 1 122 ? 17.709 -8.881 -8.057 1.00 90.44 122 ASN A CA 1
ATOM 1033 C C . ASN A 1 122 ? 16.556 -9.899 -8.122 1.00 90.44 122 ASN A C 1
ATOM 1035 O O . ASN A 1 122 ? 15.563 -9.712 -8.831 1.00 90.44 122 ASN A O 1
ATOM 1039 N N . GLN A 1 123 ? 16.723 -11.012 -7.401 1.00 90.62 123 GLN A N 1
ATOM 1040 C CA . GLN A 1 123 ? 15.743 -12.101 -7.343 1.00 90.62 123 GLN A CA 1
ATOM 1041 C C . GLN A 1 123 ? 14.444 -11.658 -6.670 1.00 90.62 123 GLN A C 1
ATOM 1043 O O . GLN A 1 123 ? 13.371 -11.983 -7.170 1.00 90.62 123 GLN A O 1
ATOM 1048 N N . GLU A 1 124 ? 14.530 -10.829 -5.631 1.00 90.06 124 GLU A N 1
ATOM 1049 C CA . GLU A 1 124 ? 13.354 -10.364 -4.895 1.00 90.06 124 GLU A CA 1
ATOM 1050 C C . GLU A 1 124 ? 12.477 -9.426 -5.706 1.00 90.06 124 GLU A C 1
ATOM 1052 O O . GLU A 1 124 ? 11.253 -9.523 -5.651 1.00 90.06 124 GLU A O 1
ATOM 1057 N N . LEU A 1 125 ? 13.083 -8.589 -6.550 1.00 92.88 125 LEU A N 1
ATOM 1058 C CA . LEU A 1 125 ? 12.315 -7.848 -7.540 1.00 92.88 125 LEU A CA 1
ATOM 1059 C C . LEU A 1 125 ? 11.587 -8.807 -8.478 1.00 92.88 125 LEU A C 1
ATOM 1061 O O . LEU A 1 125 ? 10.379 -8.686 -8.630 1.00 92.88 125 LEU A O 1
ATOM 1065 N N . ARG A 1 126 ? 12.269 -9.812 -9.044 1.00 91.62 126 ARG A N 1
ATOM 1066 C CA . ARG A 1 126 ? 11.624 -10.796 -9.935 1.00 91.62 126 ARG A CA 1
ATOM 1067 C C . ARG A 1 126 ? 10.500 -11.581 -9.259 1.00 91.62 126 ARG A C 1
ATOM 1069 O O . ARG A 1 126 ? 9.524 -11.911 -9.932 1.00 91.62 126 ARG A O 1
ATOM 1076 N N . ASN A 1 127 ? 10.597 -11.831 -7.953 1.00 90.06 127 ASN A N 1
ATOM 1077 C CA . ASN A 1 127 ? 9.564 -12.505 -7.162 1.00 90.06 127 ASN A CA 1
ATOM 1078 C C . ASN A 1 127 ? 8.237 -11.726 -7.101 1.00 90.06 127 ASN A C 1
ATOM 1080 O O . ASN A 1 127 ? 7.216 -12.315 -6.728 1.00 90.06 127 ASN A O 1
ATOM 1084 N N . LEU A 1 128 ? 8.227 -10.442 -7.482 1.00 93.31 128 LEU A N 1
ATOM 1085 C CA . LEU A 1 128 ? 7.030 -9.607 -7.611 1.00 93.31 128 LEU A CA 1
ATOM 1086 C C . LEU A 1 128 ? 6.411 -9.612 -9.021 1.00 93.31 128 LEU A C 1
ATOM 1088 O O . LEU A 1 128 ? 5.386 -8.961 -9.250 1.00 93.31 128 LEU A O 1
ATOM 1092 N N . SER A 1 129 ? 7.010 -10.315 -9.985 1.00 91.19 129 SER A N 1
ATOM 1093 C CA . SER A 1 129 ? 6.521 -10.334 -11.365 1.00 91.19 129 SER A CA 1
ATOM 1094 C C . SER A 1 129 ? 5.087 -10.861 -11.440 1.00 91.19 129 SER A C 1
ATOM 1096 O O . SER A 1 129 ? 4.747 -11.874 -10.836 1.00 91.19 129 SER A O 1
ATOM 1098 N N . GLY A 1 130 ? 4.225 -10.147 -12.167 1.00 91.25 130 GLY A N 1
ATOM 1099 C CA . GLY A 1 130 ? 2.792 -10.450 -12.247 1.00 91.25 130 GLY A CA 1
ATOM 1100 C C . GLY A 1 130 ? 1.965 -9.992 -11.038 1.00 91.25 130 GLY A C 1
ATOM 1101 O O . GLY A 1 130 ? 0.740 -10.112 -11.075 1.00 91.25 130 GLY A O 1
ATOM 1102 N N . HIS A 1 131 ? 2.592 -9.435 -9.997 1.00 94.00 131 HIS A N 1
ATOM 1103 C CA . HIS A 1 131 ? 1.915 -8.950 -8.788 1.00 94.00 131 HIS A CA 1
ATOM 1104 C C . HIS A 1 131 ? 1.969 -7.434 -8.610 1.00 94.00 131 HIS A C 1
ATOM 1106 O O . HIS A 1 131 ? 1.201 -6.906 -7.813 1.00 94.00 131 HIS A O 1
ATOM 1112 N N . ILE A 1 132 ? 2.815 -6.743 -9.377 1.00 96.12 132 ILE A N 1
ATOM 1113 C CA . ILE A 1 132 ? 2.844 -5.281 -9.434 1.00 96.12 132 ILE A CA 1
ATOM 1114 C C . ILE A 1 132 ? 1.999 -4.785 -10.604 1.00 96.12 132 ILE A C 1
ATOM 1116 O O . ILE A 1 132 ? 2.231 -5.156 -11.757 1.00 96.12 132 ILE A O 1
ATOM 1120 N N . TYR A 1 133 ? 0.993 -3.975 -10.294 1.00 95.50 133 TYR A N 1
ATOM 1121 C CA . TYR A 1 133 ? 0.024 -3.435 -11.239 1.00 95.50 133 TYR A CA 1
ATOM 1122 C C . TYR A 1 133 ? -0.601 -2.146 -10.706 1.00 95.50 133 TYR A C 1
ATOM 1124 O O . TYR A 1 133 ? -0.662 -1.911 -9.499 1.00 95.50 133 TYR A O 1
ATOM 1132 N N . ASP A 1 134 ? -1.113 -1.330 -11.617 1.00 96.88 134 ASP A N 1
ATOM 1133 C CA . ASP A 1 134 ? -1.852 -0.122 -11.282 1.00 96.88 134 ASP A CA 1
ATOM 1134 C C . ASP A 1 134 ? -3.214 -0.485 -10.670 1.00 96.88 134 ASP A C 1
ATOM 1136 O O . ASP A 1 134 ? -3.987 -1.270 -11.225 1.00 96.88 134 ASP A O 1
ATOM 1140 N N . ILE A 1 135 ? -3.509 0.063 -9.496 1.00 95.81 135 ILE A N 1
ATOM 1141 C CA . ILE A 1 135 ? -4.776 -0.134 -8.791 1.00 95.81 135 ILE A CA 1
ATOM 1142 C C . ILE A 1 135 ? -5.736 0.979 -9.212 1.00 95.81 135 ILE A C 1
ATOM 1144 O O . ILE A 1 135 ? -5.342 2.144 -9.302 1.00 95.81 135 ILE A O 1
ATOM 1148 N N . TYR A 1 136 ? -7.001 0.639 -9.480 1.00 93.75 136 TYR A N 1
ATOM 1149 C CA . TYR A 1 136 ? -8.023 1.655 -9.751 1.00 93.75 136 TYR A CA 1
ATOM 1150 C C . TYR A 1 136 ? -8.072 2.697 -8.629 1.00 93.75 136 TYR A C 1
ATOM 1152 O O . TYR A 1 136 ? -8.028 2.353 -7.452 1.00 93.75 136 TYR A O 1
ATOM 1160 N N . LEU A 1 137 ? -8.204 3.977 -8.984 1.00 91.69 137 LEU A N 1
ATOM 1161 C CA . LEU A 1 137 ? -8.119 5.070 -8.013 1.00 91.69 137 LEU A CA 1
ATOM 1162 C C . LEU A 1 137 ? -9.117 4.924 -6.853 1.00 91.69 137 LEU A C 1
ATOM 1164 O O . LEU A 1 137 ? -8.762 5.186 -5.707 1.00 91.69 137 LEU A O 1
ATOM 1168 N N . ASP A 1 138 ? -10.346 4.493 -7.132 1.00 90.12 138 ASP A N 1
ATOM 1169 C CA . ASP A 1 138 ? -11.358 4.314 -6.087 1.00 90.12 138 ASP A CA 1
ATOM 1170 C C . ASP A 1 138 ? -11.053 3.109 -5.185 1.00 90.12 138 ASP A C 1
ATOM 1172 O O . ASP A 1 138 ? -11.232 3.194 -3.973 1.00 90.12 138 ASP A O 1
ATOM 1176 N N . GLU A 1 139 ? -10.459 2.042 -5.730 1.00 92.62 139 GLU A N 1
ATOM 1177 C CA . GLU A 1 139 ? -9.922 0.938 -4.926 1.00 92.62 139 GLU A CA 1
ATOM 1178 C C . GLU A 1 139 ? -8.759 1.406 -4.046 1.00 92.62 139 GLU A C 1
ATOM 1180 O O . GLU A 1 139 ? -8.695 1.075 -2.866 1.00 92.62 139 GLU A O 1
ATOM 1185 N N . LEU A 1 140 ? -7.855 2.227 -4.582 1.00 93.94 140 LEU A N 1
ATOM 1186 C CA . LEU A 1 140 ? -6.721 2.742 -3.820 1.00 93.94 140 LEU A CA 1
ATOM 1187 C C . LEU A 1 140 ? -7.178 3.645 -2.662 1.00 93.94 140 LEU A C 1
ATOM 1189 O O . LEU A 1 140 ? -6.632 3.546 -1.563 1.00 93.94 140 LEU A O 1
ATOM 1193 N N . LYS A 1 141 ? -8.213 4.473 -2.870 1.00 91.88 141 LYS A N 1
ATOM 1194 C CA . LYS A 1 141 ? -8.854 5.255 -1.795 1.00 91.88 141 LYS A CA 1
ATOM 1195 C C . LYS A 1 141 ? -9.455 4.349 -0.718 1.00 91.88 141 LYS A C 1
ATOM 1197 O O . LYS A 1 141 ? -9.271 4.614 0.468 1.00 91.88 141 LYS A O 1
ATOM 1202 N N . ASN A 1 142 ? -10.119 3.266 -1.117 1.00 92.75 142 ASN A N 1
ATOM 1203 C CA . ASN A 1 142 ? -10.683 2.282 -0.192 1.00 92.75 142 ASN A CA 1
ATOM 1204 C C . ASN A 1 142 ? -9.589 1.586 0.636 1.00 92.75 142 ASN A C 1
ATOM 1206 O O . ASN A 1 142 ? -9.719 1.434 1.851 1.00 92.75 142 ASN A O 1
ATOM 1210 N N . MET A 1 143 ? -8.472 1.214 0.005 1.00 93.69 143 MET A N 1
ATOM 1211 C CA . MET A 1 143 ? -7.310 0.656 0.703 1.00 93.69 143 MET A CA 1
ATOM 1212 C C . MET A 1 143 ? -6.675 1.664 1.665 1.00 93.69 143 MET A C 1
ATOM 1214 O O . MET A 1 143 ? -6.310 1.296 2.778 1.00 93.69 143 MET A O 1
ATOM 1218 N N . TYR A 1 144 ? -6.561 2.936 1.269 1.00 91.69 144 TYR A N 1
ATOM 1219 C CA . TYR A 1 144 ? -6.071 3.999 2.149 1.00 91.69 144 TYR A CA 1
ATOM 1220 C C . TYR A 1 144 ? -6.946 4.145 3.399 1.00 91.69 144 TYR A C 1
ATOM 1222 O O . TYR A 1 144 ? -6.421 4.239 4.508 1.00 91.69 144 TYR A O 1
ATOM 1230 N N . LEU A 1 145 ? -8.268 4.089 3.233 1.00 92.38 145 LEU A N 1
ATOM 1231 C CA . LEU A 1 145 ? -9.212 4.160 4.342 1.00 92.38 145 LEU A CA 1
ATOM 1232 C C . LEU A 1 145 ? -9.020 3.003 5.334 1.00 92.38 145 LEU A C 1
ATOM 1234 O O . LEU A 1 145 ? -8.907 3.233 6.536 1.00 92.38 145 LEU A O 1
ATOM 1238 N N . LEU A 1 146 ? -8.900 1.767 4.835 1.00 93.44 146 LEU A N 1
ATOM 1239 C CA . LEU A 1 146 ? -8.605 0.601 5.677 1.00 93.44 146 LEU A CA 1
ATOM 1240 C C . LEU A 1 146 ? -7.240 0.704 6.358 1.00 93.44 146 LEU A C 1
ATOM 1242 O O . LEU A 1 146 ? -7.111 0.358 7.529 1.00 93.44 146 LEU A O 1
ATOM 1246 N N . HIS A 1 147 ? -6.220 1.206 5.663 1.00 92.88 147 HIS A N 1
ATOM 1247 C CA . HIS A 1 147 ? -4.908 1.409 6.270 1.00 92.88 147 HIS A CA 1
ATOM 1248 C C . HIS A 1 147 ? -4.996 2.400 7.432 1.00 92.88 147 HIS A C 1
ATOM 1250 O O . HIS A 1 147 ? -4.510 2.100 8.522 1.00 92.88 147 HIS A O 1
ATOM 1256 N N . SER A 1 148 ? -5.637 3.553 7.217 1.00 91.12 148 SER A N 1
ATOM 1257 C CA . SER A 1 148 ? -5.825 4.591 8.238 1.00 91.12 148 SER A CA 1
ATOM 1258 C C . SER A 1 148 ? -6.507 4.028 9.487 1.00 91.12 148 SER A C 1
ATOM 1260 O O . SER A 1 148 ? -5.998 4.169 10.599 1.00 91.12 148 SER A O 1
ATOM 1262 N N . LEU A 1 149 ? -7.588 3.270 9.288 1.00 92.81 149 LEU A N 1
ATOM 1263 C CA . LEU A 1 149 ? -8.311 2.568 10.346 1.00 92.81 149 LEU A CA 1
ATOM 1264 C C . LEU A 1 149 ? -7.411 1.643 11.176 1.00 92.81 149 LEU A C 1
ATOM 1266 O O . LEU A 1 149 ? -7.394 1.723 12.405 1.00 92.81 149 LEU A O 1
ATOM 1270 N N . HIS A 1 150 ? -6.627 0.791 10.515 1.00 91.56 150 HIS A N 1
ATOM 1271 C CA . HIS A 1 150 ? -5.692 -0.115 11.183 1.00 91.56 150 HIS A CA 1
ATOM 1272 C C . HIS A 1 150 ? -4.588 0.627 11.942 1.00 91.56 150 HIS A C 1
ATOM 1274 O O . HIS A 1 150 ? -4.302 0.286 13.090 1.00 91.56 150 HIS A O 1
ATOM 1280 N N . LYS A 1 151 ? -3.999 1.657 11.328 1.00 88.81 151 LYS A N 1
ATOM 1281 C CA . LYS A 1 151 ? -2.950 2.476 11.943 1.00 88.81 151 LYS A CA 1
ATOM 1282 C C . LYS A 1 151 ? -3.460 3.166 13.208 1.00 88.81 151 LYS A C 1
ATOM 1284 O O . LYS A 1 151 ? -2.810 3.098 14.250 1.00 88.81 151 LYS A O 1
ATOM 1289 N N . ASN A 1 152 ? -4.631 3.796 13.133 1.00 88.50 152 ASN A N 1
ATOM 1290 C CA . ASN A 1 152 ? -5.221 4.489 14.274 1.00 88.50 152 ASN A CA 1
ATOM 1291 C C . ASN A 1 152 ? -5.593 3.500 15.384 1.00 88.50 152 ASN A C 1
ATOM 1293 O O . ASN A 1 152 ? -5.288 3.755 16.547 1.00 88.50 152 ASN A O 1
ATOM 1297 N N . TYR A 1 153 ? -6.162 2.341 15.039 1.00 88.50 153 TYR A N 1
ATOM 1298 C CA . TYR A 1 153 ? -6.433 1.259 15.992 1.00 88.50 153 TYR A CA 1
ATOM 1299 C C . TYR A 1 153 ? -5.166 0.799 16.737 1.00 88.50 153 TYR A C 1
ATOM 1301 O O . TYR A 1 153 ? -5.176 0.686 17.964 1.00 88.50 153 TYR A O 1
ATOM 1309 N N . GLU A 1 154 ? -4.065 0.563 16.019 1.00 86.00 154 GLU A N 1
ATOM 1310 C CA . GLU A 1 154 ? -2.794 0.130 16.610 1.00 86.00 154 GLU A CA 1
ATOM 1311 C C . GLU A 1 154 ? -2.216 1.196 17.554 1.00 86.00 154 GLU A C 1
ATOM 1313 O O . GLU A 1 154 ? -1.840 0.892 18.690 1.00 86.00 154 GLU A O 1
ATOM 1318 N N . MET A 1 155 ? -2.211 2.462 17.122 1.00 85.94 155 MET A N 1
ATOM 1319 C CA . MET A 1 155 ? -1.737 3.579 17.941 1.00 85.94 155 MET A CA 1
ATOM 1320 C C . MET A 1 155 ? -2.585 3.771 19.206 1.00 85.94 155 MET A C 1
ATOM 1322 O O . MET A 1 155 ? -2.023 3.931 20.290 1.00 85.94 155 MET A O 1
ATOM 1326 N N . ILE A 1 156 ? -3.917 3.704 19.099 1.00 86.62 156 ILE A N 1
ATOM 1327 C CA . ILE A 1 156 ? -4.833 3.795 20.248 1.00 86.62 156 ILE A CA 1
ATOM 1328 C C . ILE A 1 156 ? -4.552 2.663 21.241 1.00 86.62 156 ILE A C 1
ATOM 1330 O O . ILE A 1 156 ? -4.341 2.929 22.424 1.00 86.62 156 ILE A O 1
ATOM 1334 N N . ASN A 1 157 ? -4.469 1.415 20.769 1.00 84.12 157 ASN A N 1
ATOM 1335 C CA . ASN A 1 157 ? -4.168 0.265 21.625 1.00 84.12 157 ASN A CA 1
ATOM 1336 C C . ASN A 1 157 ? -2.822 0.401 22.334 1.00 84.12 157 ASN A C 1
ATOM 1338 O O . ASN A 1 157 ? -2.717 0.111 23.525 1.00 84.12 157 ASN A O 1
ATOM 1342 N N . ARG A 1 158 ? -1.792 0.880 21.630 1.00 84.00 158 ARG A N 1
ATOM 1343 C CA . ARG A 1 158 ? -0.478 1.129 22.229 1.00 84.00 158 ARG A CA 1
ATOM 1344 C C . ARG A 1 158 ? -0.543 2.193 23.326 1.00 84.00 158 ARG A C 1
ATOM 1346 O O . ARG A 1 158 ? 0.146 2.045 24.331 1.00 84.00 158 ARG A O 1
ATOM 1353 N N . ILE A 1 159 ? -1.336 3.251 23.151 1.00 84.88 159 ILE A N 1
ATOM 1354 C CA . ILE A 1 159 ? -1.484 4.309 24.164 1.00 84.88 159 ILE A CA 1
ATOM 1355 C C . ILE A 1 159 ? -2.254 3.800 25.389 1.00 84.88 159 ILE A C 1
ATOM 1357 O O . ILE A 1 159 ? -1.873 4.111 26.516 1.00 84.88 159 ILE A O 1
ATOM 1361 N N . ILE A 1 160 ? -3.313 3.013 25.186 1.00 83.12 160 ILE A N 1
ATOM 1362 C CA . ILE A 1 160 ? -4.113 2.442 26.280 1.00 83.12 160 ILE A CA 1
ATOM 1363 C C . ILE A 1 160 ? -3.283 1.454 27.106 1.00 83.12 160 ILE A C 1
ATOM 1365 O O . ILE A 1 160 ? -3.338 1.488 28.332 1.00 83.12 160 ILE A O 1
ATOM 1369 N N . ASN A 1 161 ? -2.481 0.614 26.447 1.00 81.38 161 ASN A N 1
ATOM 1370 C CA . ASN A 1 161 ? -1.689 -0.418 27.118 1.00 81.38 161 ASN A CA 1
ATOM 1371 C C . ASN A 1 161 ? -0.423 0.115 27.817 1.00 81.38 161 ASN A C 1
ATOM 1373 O O . ASN A 1 161 ? 0.101 -0.570 28.688 1.00 81.38 161 ASN A O 1
ATOM 1377 N N . ASN A 1 162 ? 0.069 1.310 27.464 1.00 78.62 162 ASN A N 1
ATOM 1378 C CA . ASN A 1 162 ? 1.267 1.929 28.058 1.00 78.62 162 ASN A CA 1
ATOM 1379 C C . ASN A 1 162 ? 0.930 3.057 29.061 1.00 78.62 162 ASN A C 1
ATOM 1381 O O . ASN A 1 162 ? 1.635 4.058 29.120 1.00 78.62 162 ASN A O 1
ATOM 1385 N N . GLU A 1 163 ? -0.164 2.929 29.819 1.00 61.25 163 GLU A N 1
ATOM 1386 C CA . GLU A 1 163 ? -0.538 3.849 30.914 1.00 61.25 163 GLU A CA 1
ATOM 1387 C C . GLU A 1 163 ? -0.648 5.347 30.531 1.00 61.25 163 GLU A C 1
ATOM 1389 O O . GLU A 1 163 ? -0.124 6.231 31.201 1.00 61.25 163 GLU A O 1
ATOM 1394 N N . HIS A 1 164 ? -1.431 5.666 29.493 1.00 60.03 164 HIS A N 1
ATOM 1395 C CA . HIS A 1 164 ? -2.031 7.001 29.293 1.00 60.03 164 HIS A CA 1
ATOM 1396 C C . HIS A 1 164 ? -1.087 8.223 29.240 1.00 60.03 164 HIS A C 1
ATOM 1398 O O . HIS A 1 164 ? -1.557 9.349 29.430 1.00 60.03 164 HIS A O 1
ATOM 1404 N N . GLU A 1 165 ? 0.189 8.077 28.871 1.00 61.47 165 GLU A N 1
ATOM 1405 C CA . GLU A 1 165 ? 1.096 9.237 28.752 1.00 61.47 165 GLU A CA 1
ATOM 1406 C C . GLU A 1 165 ? 0.609 10.310 27.754 1.00 61.47 165 GLU A C 1
ATOM 1408 O O . GLU A 1 165 ? 1.059 11.449 27.806 1.00 61.47 165 GLU A O 1
ATOM 1413 N N . ASN A 1 166 ? -0.366 10.008 26.881 1.00 75.31 166 ASN A N 1
ATOM 1414 C CA . ASN A 1 166 ? -0.857 10.946 25.869 1.00 75.31 166 ASN A CA 1
ATOM 1415 C C . ASN A 1 166 ? -2.377 10.879 25.615 1.00 75.31 166 ASN A C 1
ATOM 1417 O O . ASN A 1 166 ? -2.826 10.691 24.482 1.00 75.31 166 ASN A O 1
ATOM 1421 N N . LYS A 1 167 ? -3.205 11.088 26.652 1.00 77.88 167 LYS A N 1
ATOM 1422 C CA . LYS A 1 167 ? -4.685 11.096 26.536 1.00 77.88 167 LYS A CA 1
ATOM 1423 C C . LYS A 1 167 ? -5.220 11.969 25.387 1.00 77.88 167 LYS A C 1
ATOM 1425 O O . LYS A 1 167 ? -6.126 11.541 24.681 1.00 77.88 167 LYS A O 1
ATOM 1430 N N . LYS A 1 168 ? -4.651 13.164 25.171 1.00 84.62 168 LYS A N 1
ATOM 1431 C CA . LYS A 1 168 ? -5.055 14.066 24.071 1.00 84.62 168 LYS A CA 1
ATOM 1432 C C . LYS A 1 168 ? -4.803 13.455 22.690 1.00 84.62 168 LYS A C 1
ATOM 1434 O O . LYS A 1 168 ? -5.681 13.515 21.839 1.00 84.62 168 LYS A O 1
ATOM 1439 N N . VAL A 1 169 ? -3.636 12.839 22.491 1.00 86.44 169 VAL A N 1
ATOM 1440 C CA . VAL A 1 169 ? -3.296 12.142 21.238 1.00 86.44 169 VAL A CA 1
ATOM 1441 C C . VAL A 1 169 ? -4.255 10.979 21.016 1.00 86.44 169 VAL A C 1
ATOM 1443 O O . VAL A 1 169 ? -4.746 10.797 19.909 1.00 86.44 169 VAL A O 1
ATOM 1446 N N . CYS A 1 170 ? -4.587 10.234 22.074 1.00 85.31 170 CYS A N 1
ATOM 1447 C CA . CYS A 1 170 ? -5.526 9.129 21.941 1.00 85.31 170 CYS A CA 1
ATOM 1448 C C . CYS A 1 170 ? -6.938 9.574 21.536 1.00 85.31 170 CYS A C 1
ATOM 1450 O O . CYS A 1 170 ? -7.550 8.931 20.691 1.00 85.31 170 CYS A O 1
ATOM 1452 N N . ILE A 1 171 ? -7.449 10.670 22.112 1.00 86.44 171 ILE A N 1
ATOM 1453 C CA . ILE A 1 171 ? -8.756 11.231 21.730 1.00 86.44 171 ILE A CA 1
ATOM 1454 C C . ILE A 1 171 ? -8.746 11.625 20.253 1.00 86.44 171 ILE A C 1
ATOM 1456 O O . ILE A 1 171 ? -9.639 11.224 19.516 1.00 86.44 171 ILE A O 1
ATOM 1460 N N . HIS A 1 172 ? -7.704 12.330 19.807 1.00 88.94 172 HIS A N 1
ATOM 1461 C CA . HIS A 1 172 ? -7.588 12.743 18.411 1.00 88.94 172 HIS A CA 1
ATOM 1462 C C . HIS A 1 172 ? -7.563 11.545 17.448 1.00 88.94 172 HIS A C 1
ATOM 1464 O O . HIS A 1 172 ? -8.329 11.503 16.489 1.00 88.94 172 HIS A O 1
ATOM 1470 N N . LEU A 1 173 ? -6.759 10.519 17.749 1.00 88.44 173 LEU A N 1
ATOM 1471 C CA . LEU A 1 173 ? -6.725 9.282 16.963 1.00 88.44 173 LEU A CA 1
ATOM 1472 C C . LEU A 1 173 ? -8.074 8.549 16.972 1.00 88.44 173 LEU A C 1
ATOM 1474 O O . LEU A 1 173 ? -8.464 7.968 15.962 1.00 88.44 173 LEU A O 1
ATOM 1478 N N . ALA A 1 174 ? -8.791 8.557 18.100 1.00 88.06 174 ALA A N 1
ATOM 1479 C CA . ALA A 1 174 ? -10.112 7.944 18.214 1.00 88.06 174 ALA A CA 1
ATOM 1480 C C . ALA A 1 174 ? -11.158 8.676 17.359 1.00 88.06 174 ALA A C 1
ATOM 1482 O O . ALA A 1 174 ? -11.953 8.017 16.689 1.00 88.06 174 ALA A O 1
ATOM 1483 N N . GLU A 1 175 ? -11.132 10.011 17.334 1.00 89.44 175 GLU A N 1
ATOM 1484 C CA . GLU A 1 175 ? -11.985 10.840 16.471 1.00 89.44 175 GLU A CA 1
ATOM 1485 C C . GLU A 1 175 ? -11.696 10.595 14.984 1.00 89.44 175 GLU A C 1
ATOM 1487 O O . GLU A 1 175 ? -12.627 10.392 14.201 1.00 89.44 175 GLU A O 1
ATOM 1492 N N . GLU A 1 176 ? -10.418 10.545 14.592 1.00 90.50 176 GLU A N 1
ATOM 1493 C CA . GLU A 1 176 ? -10.019 10.208 13.221 1.00 90.50 176 GLU A CA 1
ATOM 1494 C C . GLU A 1 176 ? -10.469 8.794 12.835 1.00 90.50 176 GLU A C 1
ATOM 1496 O O . GLU A 1 176 ? -11.081 8.603 11.784 1.00 90.50 176 GLU A O 1
ATOM 1501 N N . CYS A 1 177 ? -10.236 7.809 13.708 1.00 90.69 177 CYS A N 1
ATOM 1502 C CA . CYS A 1 177 ? -10.655 6.425 13.493 1.00 90.69 177 CYS A CA 1
ATOM 1503 C C . CYS A 1 177 ? -12.180 6.311 13.339 1.00 90.69 177 CYS A C 1
ATOM 1505 O O . CYS A 1 177 ? -12.653 5.639 12.428 1.00 90.69 177 CYS A O 1
ATOM 1507 N N . ALA A 1 178 ? -12.963 7.005 14.173 1.00 90.31 178 ALA A N 1
ATOM 1508 C CA . ALA A 1 178 ? -14.423 7.030 14.068 1.00 90.31 178 ALA A CA 1
ATOM 1509 C C . ALA A 1 178 ? -14.910 7.701 12.769 1.00 90.31 178 ALA A C 1
ATOM 1511 O O . ALA A 1 178 ? -15.843 7.213 12.127 1.00 90.31 178 ALA A O 1
ATOM 1512 N N . SER A 1 179 ? -14.267 8.797 12.355 1.00 91.88 179 SER A N 1
ATOM 1513 C CA . SER A 1 179 ? -14.562 9.490 11.095 1.00 91.88 179 SER A CA 1
ATOM 1514 C C . SER A 1 179 ? -14.301 8.594 9.882 1.00 91.88 179 SER A C 1
ATOM 1516 O O . SER A 1 179 ? -15.160 8.455 9.009 1.00 91.88 179 SER A O 1
ATOM 1518 N N . ASP A 1 180 ? -13.147 7.930 9.847 1.00 92.06 180 ASP A N 1
ATOM 1519 C CA . ASP A 1 180 ? -12.792 7.003 8.774 1.00 92.06 180 ASP A CA 1
ATOM 1520 C C . ASP A 1 180 ? -13.671 5.746 8.781 1.00 92.06 180 ASP A C 1
ATOM 1522 O O . ASP A 1 180 ? -14.074 5.265 7.721 1.00 92.06 180 ASP A O 1
ATOM 1526 N N . TYR A 1 181 ? -14.061 5.262 9.962 1.00 91.19 181 TYR A N 1
ATOM 1527 C CA . TYR A 1 181 ? -14.965 4.123 10.101 1.00 91.19 181 TYR A CA 1
ATOM 1528 C C . TYR A 1 181 ? -16.337 4.445 9.496 1.00 91.19 181 TYR A C 1
ATOM 1530 O O . TYR A 1 181 ? -16.866 3.661 8.708 1.00 91.19 181 TYR A O 1
ATOM 1538 N N . LYS A 1 182 ? -16.868 5.646 9.757 1.00 90.50 182 LYS A N 1
ATOM 1539 C CA . LYS A 1 182 ? -18.118 6.114 9.146 1.00 90.50 182 LYS A CA 1
ATOM 1540 C C . LYS A 1 182 ? -18.023 6.206 7.618 1.00 90.50 182 LYS A C 1
ATOM 1542 O O . LYS A 1 182 ? -18.923 5.738 6.926 1.00 90.50 182 LYS A O 1
ATOM 1547 N N . LYS A 1 183 ? -16.928 6.748 7.070 1.00 90.81 183 LYS A N 1
ATOM 1548 C CA . LYS A 1 183 ? -16.708 6.778 5.607 1.00 90.81 183 LYS A CA 1
ATOM 1549 C C . LYS A 1 183 ? -16.657 5.367 5.012 1.00 90.81 183 LYS A C 1
ATOM 1551 O O . LYS A 1 183 ? -17.129 5.144 3.894 1.00 90.81 183 LYS A O 1
ATOM 1556 N N . ALA A 1 184 ? -16.094 4.405 5.745 1.00 89.06 184 ALA A N 1
ATOM 1557 C CA . ALA A 1 184 ? -16.018 3.016 5.306 1.00 89.06 184 ALA A CA 1
ATOM 1558 C C . ALA A 1 184 ? -17.409 2.362 5.302 1.00 89.06 184 ALA A C 1
ATOM 1560 O O . ALA A 1 184 ? -17.747 1.662 4.347 1.00 89.06 184 ALA A O 1
ATOM 1561 N N . GLU A 1 185 ? -18.249 2.663 6.299 1.00 87.50 185 GLU A N 1
ATOM 1562 C CA . GLU A 1 185 ? -19.664 2.264 6.333 1.00 87.50 185 GLU A CA 1
ATOM 1563 C C . GLU A 1 185 ? -20.509 2.928 5.235 1.00 87.50 185 GLU A C 1
ATOM 1565 O O . GLU A 1 185 ? -21.440 2.317 4.722 1.00 87.50 185 GLU A O 1
ATOM 1570 N N . GLU A 1 186 ? -20.198 4.150 4.810 1.00 84.62 186 GLU A N 1
ATOM 1571 C CA . GLU A 1 186 ? -20.875 4.765 3.659 1.00 84.62 186 GLU A CA 1
ATOM 1572 C C . GLU A 1 186 ? -20.466 4.068 2.349 1.00 84.62 186 GLU A C 1
ATOM 1574 O O . GLU A 1 186 ? -21.313 3.706 1.527 1.00 84.62 186 GLU A O 1
ATOM 1579 N N . THR A 1 187 ? -19.169 3.782 2.197 1.00 77.81 187 THR A N 1
ATOM 1580 C CA . THR A 1 187 ? -18.601 3.056 1.045 1.00 77.81 187 THR A CA 1
ATOM 1581 C C . THR A 1 187 ? -19.146 1.625 0.937 1.00 77.81 187 THR A C 1
ATOM 1583 O O . THR A 1 187 ? -19.362 1.118 -0.167 1.00 77.81 187 THR A O 1
ATOM 1586 N N . TYR A 1 188 ? -19.445 0.993 2.076 1.00 69.56 188 TYR A N 1
ATOM 1587 C CA . TYR A 1 188 ? -20.077 -0.327 2.209 1.00 69.56 188 TYR A CA 1
ATOM 1588 C C . TYR A 1 188 ? -21.325 -0.507 1.330 1.00 69.56 188 TYR A C 1
ATOM 1590 O O . TYR A 1 188 ? -21.581 -1.597 0.817 1.00 69.56 188 TYR A O 1
ATOM 1598 N N . SER A 1 189 ? -22.098 0.561 1.113 1.00 60.66 189 SER A N 1
ATOM 1599 C CA . SER A 1 189 ? -23.353 0.507 0.351 1.00 60.66 189 SER A CA 1
ATOM 1600 C C . SER A 1 189 ? -23.147 0.302 -1.162 1.00 60.66 189 SER A C 1
ATOM 1602 O O . SER A 1 189 ? -24.101 -0.018 -1.873 1.00 60.66 189 SER A O 1
ATOM 1604 N N . ASN A 1 190 ? -21.905 0.409 -1.659 1.00 61.62 190 ASN A N 1
ATOM 1605 C CA . ASN A 1 190 ? -21.565 0.411 -3.089 1.00 61.62 190 ASN A CA 1
ATOM 1606 C C . ASN A 1 190 ? -21.074 -0.943 -3.660 1.00 61.62 190 ASN A C 1
ATOM 1608 O O . ASN A 1 190 ? -20.576 -0.986 -4.782 1.00 61.62 190 ASN A O 1
ATOM 1612 N N . LYS A 1 191 ? -21.260 -2.067 -2.947 1.00 59.22 191 LYS A N 1
ATOM 1613 C CA . LYS A 1 191 ? -21.074 -3.455 -3.452 1.00 59.22 191 LYS A CA 1
ATOM 1614 C C . LYS A 1 191 ? -19.653 -3.893 -3.881 1.00 59.22 191 LYS A C 1
ATOM 1616 O O . LYS A 1 191 ? -19.536 -4.906 -4.572 1.00 59.22 191 LYS A O 1
ATOM 1621 N N . ASN A 1 192 ? -18.567 -3.238 -3.462 1.00 66.81 192 ASN A N 1
ATOM 1622 C CA . ASN A 1 192 ? -17.239 -3.862 -3.595 1.00 66.81 192 ASN A CA 1
ATOM 1623 C C . ASN A 1 192 ? -17.094 -5.000 -2.568 1.00 66.81 192 ASN A C 1
ATOM 1625 O O . ASN A 1 192 ? -16.946 -4.752 -1.372 1.00 66.81 192 ASN A O 1
ATOM 1629 N N . THR A 1 193 ? -17.117 -6.247 -3.044 1.00 78.00 193 THR A N 1
ATOM 1630 C CA . THR A 1 193 ? -17.065 -7.449 -2.199 1.00 78.00 193 THR A CA 1
ATOM 1631 C C . THR A 1 193 ? -15.735 -7.614 -1.467 1.00 78.00 193 THR A C 1
ATOM 1633 O O . THR A 1 193 ? -15.729 -8.049 -0.322 1.00 78.00 193 THR A O 1
ATOM 1636 N N . ASN A 1 194 ? -14.610 -7.244 -2.083 1.00 84.31 194 ASN A N 1
ATOM 1637 C CA . ASN A 1 194 ? -13.291 -7.473 -1.488 1.00 84.31 194 ASN A CA 1
ATOM 1638 C C . ASN A 1 194 ? -12.983 -6.448 -0.391 1.00 84.31 194 ASN A C 1
ATOM 1640 O O . ASN A 1 194 ? -12.503 -6.819 0.679 1.00 84.31 194 ASN A O 1
ATOM 1644 N N . PHE A 1 195 ? -13.313 -5.173 -0.632 1.00 88.62 195 PHE A N 1
ATOM 1645 C CA . PHE A 1 195 ? -13.256 -4.141 0.405 1.00 88.62 195 PHE A CA 1
ATOM 1646 C C . PHE A 1 195 ? -14.174 -4.493 1.579 1.00 88.62 195 PHE A C 1
ATOM 1648 O O . PHE A 1 195 ? -13.771 -4.375 2.734 1.00 88.62 195 PHE A O 1
ATOM 1655 N N . TYR A 1 196 ? -15.389 -4.966 1.282 1.00 86.06 196 TYR A N 1
ATOM 1656 C CA . TYR A 1 196 ? -16.371 -5.349 2.291 1.00 86.06 196 TYR A CA 1
ATOM 1657 C C . TYR A 1 196 ? -15.844 -6.423 3.251 1.00 86.06 196 TYR A C 1
ATOM 1659 O O . TYR A 1 196 ? -15.921 -6.237 4.466 1.00 86.06 196 TYR A O 1
ATOM 1667 N N . GLU A 1 197 ? -15.279 -7.516 2.734 1.00 87.31 197 GLU A N 1
ATOM 1668 C CA . GLU A 1 197 ? -14.756 -8.590 3.588 1.00 87.31 197 GLU A CA 1
ATOM 1669 C C . GLU A 1 197 ? -13.586 -8.108 4.459 1.00 87.31 197 GLU A C 1
ATOM 1671 O O . GLU A 1 197 ? -13.532 -8.404 5.657 1.00 87.31 197 GLU A O 1
ATOM 1676 N N . ALA A 1 198 ? -12.691 -7.286 3.901 1.00 90.75 198 ALA A N 1
ATOM 1677 C CA . ALA A 1 198 ? -11.590 -6.699 4.661 1.00 90.75 198 ALA A CA 1
ATOM 1678 C C . ALA A 1 198 ? -12.087 -5.738 5.757 1.00 90.75 198 ALA A C 1
ATOM 1680 O O . ALA A 1 198 ? -11.643 -5.816 6.905 1.00 90.75 198 ALA A O 1
ATOM 1681 N N . PHE A 1 199 ? -13.060 -4.879 5.445 1.00 91.69 199 PHE A N 1
ATOM 1682 C CA . PHE A 1 199 ? -13.649 -3.960 6.417 1.00 91.69 199 PHE A CA 1
ATOM 1683 C C . PHE A 1 199 ? -14.415 -4.692 7.524 1.00 91.69 199 PHE A C 1
ATOM 1685 O O . PHE A 1 199 ? -14.301 -4.341 8.697 1.00 91.69 199 PHE A O 1
ATOM 1692 N N . LYS A 1 200 ? -15.148 -5.757 7.189 1.00 88.75 200 LYS A N 1
ATOM 1693 C CA . LYS A 1 200 ? -15.850 -6.600 8.166 1.00 88.75 200 LYS A CA 1
ATOM 1694 C C . LYS A 1 200 ? -14.884 -7.256 9.154 1.00 88.75 200 LYS A C 1
ATOM 1696 O O . LYS A 1 200 ? -15.178 -7.310 10.350 1.00 88.75 200 LYS A O 1
ATOM 1701 N N . SER A 1 201 ? -13.725 -7.713 8.676 1.00 87.00 201 SER A N 1
ATOM 1702 C CA . SER A 1 201 ? -12.651 -8.209 9.542 1.00 87.00 201 SER A CA 1
ATOM 1703 C C . SER A 1 201 ? -12.167 -7.120 10.508 1.00 87.00 201 SER A C 1
ATOM 1705 O O . SER A 1 201 ? -12.107 -7.351 11.720 1.00 87.00 201 SER A O 1
ATOM 1707 N N . PHE A 1 202 ? -11.928 -5.901 10.008 1.00 89.50 202 PHE A N 1
ATOM 1708 C CA . PHE A 1 202 ? -11.548 -4.759 10.844 1.00 89.50 202 PHE A CA 1
ATOM 1709 C C . PHE A 1 202 ? -12.623 -4.379 11.872 1.00 89.50 202 PHE A C 1
ATOM 1711 O O . PHE A 1 202 ? -12.293 -4.152 13.034 1.00 89.50 202 PHE A O 1
ATOM 1718 N N . LYS A 1 203 ? -13.907 -4.369 11.495 1.00 88.88 203 LYS A N 1
ATOM 1719 C CA . LYS A 1 203 ? -15.027 -4.042 12.393 1.00 88.88 203 LYS A CA 1
ATOM 1720 C C . LYS A 1 203 ? -15.002 -4.873 13.676 1.00 88.88 203 LYS A C 1
ATOM 1722 O O . LYS A 1 203 ? -15.133 -4.331 14.765 1.00 88.88 203 LYS A O 1
ATOM 1727 N N . SER A 1 204 ? -14.706 -6.169 13.566 1.00 84.88 204 SER A N 1
ATOM 1728 C CA . SER A 1 204 ? -14.585 -7.050 14.736 1.00 84.88 204 SER A CA 1
ATOM 1729 C C . SER A 1 204 ? -13.454 -6.665 15.705 1.00 84.88 204 SER A C 1
ATOM 1731 O O . SER A 1 204 ? -13.524 -6.993 16.892 1.00 84.88 204 SER A O 1
ATOM 1733 N N . LYS A 1 205 ? -12.405 -5.990 15.207 1.00 83.44 205 LYS A N 1
ATOM 1734 C CA . LYS A 1 205 ? -11.323 -5.405 16.013 1.00 83.44 205 LYS A CA 1
ATOM 1735 C C . LYS A 1 205 ? -11.793 -4.086 16.633 1.00 83.44 205 LYS A C 1
ATOM 1737 O O . LYS A 1 205 ? -11.624 -3.892 17.831 1.00 83.44 205 LYS A O 1
ATOM 1742 N N . TYR A 1 206 ? -12.432 -3.228 15.837 1.00 83.81 206 TYR A N 1
ATOM 1743 C CA . TYR A 1 206 ? -12.954 -1.931 16.273 1.00 83.81 206 TYR A CA 1
ATOM 1744 C C . TYR A 1 206 ? -14.000 -2.050 17.391 1.00 83.81 206 TYR A C 1
ATOM 1746 O O . TYR A 1 206 ? -13.896 -1.346 18.386 1.00 83.81 206 TYR A O 1
ATOM 1754 N N . ASP A 1 207 ? -14.940 -2.992 17.300 1.00 81.81 207 ASP A N 1
ATOM 1755 C CA . ASP A 1 207 ? -15.986 -3.195 18.319 1.00 81.81 207 ASP A CA 1
ATOM 1756 C C . ASP A 1 207 ? -15.418 -3.615 19.692 1.00 81.81 207 ASP A C 1
ATOM 1758 O O . ASP A 1 207 ? -16.077 -3.473 20.721 1.00 81.81 207 ASP A O 1
ATOM 1762 N N . LYS A 1 208 ? -14.187 -4.142 19.718 1.00 79.19 208 LYS A N 1
ATOM 1763 C CA . LYS A 1 208 ? -13.451 -4.501 20.942 1.00 79.19 208 LYS A CA 1
ATOM 1764 C C . LYS A 1 208 ? -12.543 -3.377 21.437 1.00 79.19 208 LYS A C 1
ATOM 1766 O O . LYS A 1 208 ? -11.937 -3.514 22.499 1.00 79.19 208 LYS A O 1
ATOM 1771 N N . LEU A 1 209 ? -12.396 -2.305 20.659 1.00 72.94 209 LEU A N 1
ATOM 1772 C CA . LEU A 1 209 ? -11.555 -1.177 21.012 1.00 72.94 209 LEU A CA 1
ATOM 1773 C C . LEU A 1 209 ? -12.230 -0.409 22.146 1.00 72.94 209 LEU A C 1
ATOM 1775 O O . LEU A 1 209 ? -13.273 0.218 21.962 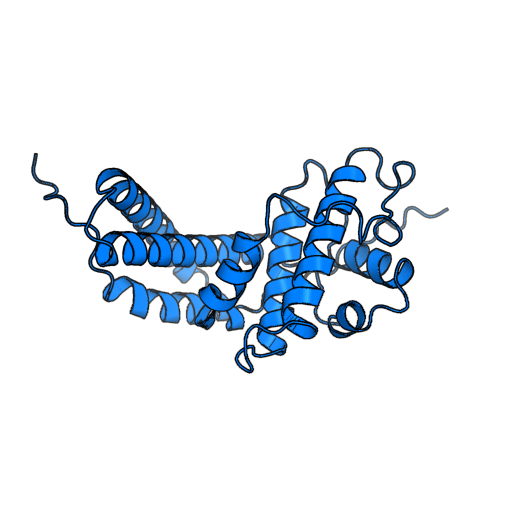1.00 72.94 209 LEU A O 1
ATOM 1779 N N . ASN A 1 210 ? -11.605 -0.410 23.320 1.00 68.81 210 ASN A N 1
ATOM 1780 C CA . ASN A 1 210 ? -11.958 0.540 24.365 1.00 68.81 210 ASN A CA 1
ATOM 1781 C C . ASN A 1 210 ? -11.517 1.925 23.892 1.00 68.81 210 ASN A C 1
ATOM 1783 O O . ASN A 1 210 ? -10.372 2.312 24.096 1.00 68.81 210 ASN A O 1
ATOM 1787 N N . LEU A 1 211 ? -12.395 2.660 23.209 1.00 67.31 211 LEU A N 1
ATOM 1788 C CA . LEU A 1 211 ? -12.093 4.030 22.802 1.00 67.31 211 LEU A CA 1
ATOM 1789 C C . LEU A 1 211 ? -11.677 4.822 24.040 1.00 67.31 211 LEU A C 1
ATOM 1791 O O . LEU A 1 211 ? -12.299 4.683 25.089 1.00 67.31 211 LEU A O 1
ATOM 1795 N N . CYS A 1 212 ? -10.608 5.611 23.923 1.00 68.81 212 CYS A N 1
ATOM 1796 C CA . CYS A 1 212 ? -10.052 6.408 25.010 1.00 68.81 212 CYS A CA 1
ATOM 1797 C C . CYS A 1 212 ? -11.117 7.320 25.630 1.00 68.81 212 CYS A C 1
ATOM 1799 O O . CYS A 1 212 ? -11.290 8.465 25.219 1.00 68.81 212 CYS A O 1
ATOM 1801 N N . THR A 1 213 ? -11.840 6.811 26.629 1.00 58.50 213 THR A N 1
ATOM 1802 C CA . THR A 1 213 ? -12.925 7.520 27.294 1.00 58.50 213 THR A CA 1
ATOM 1803 C C . THR A 1 213 ? -12.324 8.637 28.138 1.00 58.50 213 THR A C 1
ATOM 1805 O O . THR A 1 213 ? -11.951 8.463 29.298 1.00 58.50 213 THR A O 1
ATOM 1808 N N . GLY A 1 214 ? -12.221 9.831 27.565 1.00 49.38 214 GLY A N 1
ATOM 1809 C CA . GLY A 1 214 ? -12.595 11.012 28.324 1.00 49.38 214 GLY A CA 1
ATOM 1810 C C . GLY A 1 214 ? -14.114 11.020 28.392 1.00 49.38 214 GLY A C 1
ATOM 1811 O O . GLY A 1 214 ? -14.749 10.842 27.359 1.00 49.38 214 GLY A O 1
ATOM 1812 N N . SER A 1 215 ? -14.703 11.185 29.576 1.00 43.84 215 SER A N 1
ATOM 1813 C CA . SER A 1 215 ? -16.102 11.596 29.679 1.00 43.84 215 SER A CA 1
ATOM 1814 C C . SER A 1 215 ? -16.366 12.695 28.648 1.00 43.84 215 SER A C 1
ATOM 1816 O O . SER A 1 215 ? -15.827 13.790 28.784 1.00 43.84 215 SER A O 1
ATOM 1818 N N . LEU A 1 216 ? -17.186 12.412 27.635 1.00 39.53 216 LEU A N 1
ATOM 1819 C CA . LEU A 1 216 ? -17.745 13.401 26.705 1.00 39.53 216 LEU A CA 1
ATOM 1820 C C . LEU A 1 216 ? -18.805 14.279 27.406 1.00 39.53 216 LEU A C 1
ATOM 1822 O O . LEU A 1 216 ? -19.794 14.671 26.802 1.00 39.53 216 LEU A O 1
ATOM 1826 N N . ASN A 1 217 ? -18.601 14.572 28.693 1.00 33.78 217 ASN A N 1
ATOM 1827 C CA . ASN A 1 217 ? -19.439 15.441 29.503 1.00 33.78 217 ASN A CA 1
ATOM 1828 C C . ASN A 1 217 ? -18.542 16.525 30.104 1.00 33.78 217 ASN A C 1
ATOM 1830 O O . ASN A 1 217 ? -17.782 16.263 31.041 1.00 33.78 217 ASN A O 1
ATOM 1834 N N . GLY A 1 218 ? -18.652 17.718 29.530 1.00 33.62 218 GLY A N 1
ATOM 1835 C CA . GLY A 1 218 ? -18.028 18.965 29.953 1.00 33.62 218 GLY A CA 1
ATOM 1836 C C . GLY A 1 218 ? -18.426 20.065 28.993 1.00 33.62 218 GLY A C 1
ATOM 1837 O O . GLY A 1 218 ? -17.717 20.200 27.976 1.00 33.62 218 GLY A O 1
#

Foldseek 3Di:
DDPPVPDFDADAAFLVLLLVVVLLVVLLPVPPDDDFPDPCQQLLQQDCVNPVQCSVLLSVLLSSLVVSLCDVPVVDPDPPDDLLSSLRVSLLVLLVSQVPGPPRPDWQVNSLVSSCVSCVPDVSSVSNPPSHGHYDPVSSVLSVLSVLLVVLLVVLVVCVVVPNPDLPVLLVSLVSNVVSLVVLVVVCVVPPPSSVVSNVSSVVSVVPDPRSDDPPPD

Mean predicted aligned error: 7.88 Å

InterPro domains:
  IPR008780 Plasmodium vivax Vir [PF05795] (19-211)

Secondary structure (DSSP, 8-state):
---------EEPPP-GGGGGHHHHHHHHHTTSSSS-TTTTTTT----TTT-TTTHHHHHHHHHHHHHHHIIIIIS-SSTT--HHHHHHHHHHHHHHHHHTSTT----HHHHHHHHHHHTTT-HHHHTTTTT--EEPHHHHHHHHHHHHHHHHHHHHHHHHHTTTTTHHHHHHHHHHHHHHHHHHHHHGGG--HHHHHHHHHHHHHHTT-------S--

Radius of gyration: 19.24 Å; Cα contacts (8 Å, |Δi|>4): 189; chains: 1; bounding box: 47×36×65 Å

Organism: NCBI:txid864142

pLDDT: mean 82.78, std 14.59, range [33.62, 97.31]

Solvent-accessible surface area (backbone atoms only — not comparable to full-atom values): 12920 Å² total; per-residue (Å²): 140,73,93,71,76,78,74,67,67,66,41,85,72,74,49,78,36,61,86,55,38,66,72,56,50,54,66,58,61,81,64,78,82,84,86,66,86,64,87,42,50,91,42,36,78,55,46,54,90,87,31,67,88,42,15,70,60,51,27,51,51,45,43,52,49,55,50,51,42,44,42,66,72,76,52,50,94,55,104,77,74,56,65,68,34,52,39,41,44,52,24,50,50,50,48,59,55,50,71,68,40,75,90,61,80,76,37,52,43,56,55,53,51,50,43,46,71,57,35,79,78,49,61,65,64,58,74,36,66,94,49,56,49,30,55,39,69,70,50,48,51,53,51,49,46,54,48,52,42,51,52,32,51,52,53,40,52,53,41,65,74,62,71,55,86,50,59,70,59,34,40,52,39,46,53,51,32,52,53,46,49,51,53,50,60,60,55,58,77,71,72,56,65,58,62,43,57,45,49,55,58,48,46,66,52,56,79,68,51,80,66,66,79,65,76,95,73,132

Sequence (218 aa):
MTDNKLSCIYKNANYEFFNDLDKYTQSASENEESRYRDDYSSTCKFDEENYPEFSQSLNVVCKKLKFLLNLFFNNPKENTYNVNYIRTFLNYWLNDQLIKINKNTLCVSVFYQNMIIQDTRNQELRNLSGHIYDIYLDELKNMYLLHSLHKNYEMINRIINNEHENKKVCIHLAEECASDYKKAEETYSNKNTNFYEAFKSFKSKYDKLNLCTGSLNG